Protein AF-A0A1J5P4W9-F1 (afdb_monomer)

InterPro domains:
  IPR002933 Peptidase M20 [PF01546] (94-213)
  IPR008939 Lytic transglycosylase, superhelical U-shaped [SSF48435] (15-108)
  IPR010158 N-carbamoyl-L-amino-acid amidohydrolase [PTHR32494] (89-212)

Organism: NCBI:txid410659

Nearest PDB structures (foldseek):
  5thw-assembly2_D  TM=9.451E-01  e=6.356E-07  Burkholderia multivorans ATCC 17616
  8apz-assembly1_B  TM=9.200E-01  e=5.705E-06  Sinorhizobium meliloti
  8c46-assembly1_B  TM=9.710E-01  e=1.141E-05  Agrobacterium tumefaciens
  8aq0-assembly1_B  TM=9.313E-01  e=6.784E-06  Sinorhizobium meliloti
  3n5f-assembly1_B  TM=8.880E-01  e=5.790E-04  Geobacillus stearothermophilus

Foldseek 3Di:
DVVVVVVCVVVLVVPLVSLLVVLVVCVVVVNPVSSLVSLVVSQDLQDDSNQVSCVVNVHDNDDDPDHDDDPPVVVVVVCPDPVVVVVVVVPDDDFDDLQPVVSVVVVVVVVVVQVVCCVVVVNDDDDDDPDDDHRADAAPLLVVLLVVQCVVVVHDDDDDDDPDDDVQSVVRVPDRGDDDDFDWVVNDDPDPPTDDDPVRVVSRVSSVVRSVCVVVVVDD

Radius of gyration: 34.89 Å; Cα contacts (8 Å, |Δi|>4): 178; chains: 1; bounding box: 53×47×102 Å

Secondary structure (DSSP, 8-state):
-HHHHHHHHHHHTT-HHHHHHHHHHHHHTT-HHHHHHHHHHH--TTSHHHHHHHHHTT---PPPSSPPPPPHHHHHHHHT-HHHHHHHHT-------S-HHHHHHHHHHHHHHHHHHHHHH---------------PPPHHHHHHHHHHHHHTT--------SS--HHHHHTTTS-------PPGGG--SSTT----HHHHHHHHHHHHHHHHHHTTS--

Sequence (220 aa):
MRSATRTLIDQGDKDLSWRYWHARALEKLGHPIEGRALLAEVANPWDFYGQLATDALGMKVSLPTSLPPAPLSVVAQQASRPGLQRSLALFSIDLRNGSDVEVDQMADEVKAYAQQLAHDSGLSIQIELVSSYPAQAFHPDCINAVQRAAAQLGYSHMPAVSGAGHDAVYAARLAPAGMIFIPCKDGISHNEIEDAKPEHITAGANVLLHAMLERAGVVR

Solvent-accessible surface area (backbone atoms only — not comparable to full-atom values): 13344 Å² total; per-residue (Å²): 110,76,64,63,58,50,55,53,50,68,63,34,72,78,39,57,66,47,38,45,54,50,16,55,48,28,42,74,73,72,37,52,68,63,11,50,54,40,22,61,74,39,41,35,91,87,46,74,55,11,41,54,24,30,46,75,71,72,43,85,79,69,81,68,97,64,80,78,81,76,57,68,70,58,52,52,59,51,62,68,32,68,68,54,45,53,56,58,63,65,69,68,83,87,82,84,55,89,41,56,70,58,36,53,50,53,52,50,52,53,52,53,50,47,54,52,50,22,65,78,69,72,46,91,74,87,87,78,88,86,79,88,78,77,59,70,79,59,32,66,68,45,48,50,34,42,52,50,29,29,54,76,73,69,47,90,82,76,92,83,80,79,94,65,91,54,72,58,62,62,46,38,77,78,42,90,25,59,86,86,84,63,71,42,52,94,73,46,67,100,47,96,79,47,43,65,54,70,68,41,54,51,49,45,52,51,24,49,50,46,23,49,38,43,76,69,65,77,48,135

pLDDT: mean 87.44, std 13.1, range [37.28, 98.75]

Structure (mmCIF, N/CA/C/O backbone):
data_AF-A0A1J5P4W9-F1
#
_entry.id   AF-A0A1J5P4W9-F1
#
loop_
_atom_site.group_PDB
_atom_site.id
_atom_site.type_symbol
_atom_site.label_atom_id
_atom_site.label_alt_id
_atom_site.label_comp_id
_atom_site.label_asym_id
_atom_site.label_entity_id
_atom_site.label_seq_id
_atom_site.pdbx_PDB_ins_code
_atom_site.Cartn_x
_atom_site.Cartn_y
_atom_site.Cartn_z
_atom_site.occupancy
_atom_site.B_iso_or_equiv
_atom_site.auth_seq_id
_atom_site.auth_comp_id
_atom_site.auth_asym_id
_atom_site.auth_atom_id
_atom_site.pdbx_PDB_model_num
ATOM 1 N N . MET A 1 1 ? -21.478 37.409 58.025 1.00 42.00 1 MET A N 1
ATOM 2 C CA . MET A 1 1 ? -20.782 36.100 57.983 1.00 42.00 1 MET A CA 1
ATOM 3 C C . MET A 1 1 ? -21.716 34.906 58.177 1.00 42.00 1 MET A C 1
ATOM 5 O O . MET A 1 1 ? -21.816 34.141 57.237 1.00 42.00 1 MET A O 1
ATOM 9 N N . ARG A 1 2 ? -22.469 34.767 59.284 1.00 37.28 2 ARG A N 1
ATOM 10 C CA . ARG A 1 2 ? -23.341 33.587 59.534 1.00 37.28 2 ARG A CA 1
ATOM 11 C C . ARG A 1 2 ? -24.422 33.296 58.468 1.00 37.28 2 ARG A C 1
ATOM 13 O O . ARG A 1 2 ? -24.790 32.146 58.288 1.00 37.28 2 ARG A O 1
ATOM 20 N N . SER A 1 3 ? -24.912 34.317 57.758 1.00 38.94 3 SER A N 1
ATOM 21 C CA . SER A 1 3 ? -25.900 34.166 56.673 1.00 38.94 3 SER A CA 1
ATOM 22 C C . SER A 1 3 ? -25.289 33.561 55.393 1.00 38.94 3 SER A C 1
ATOM 24 O O . SER A 1 3 ? -25.830 32.601 54.860 1.00 38.94 3 SER A O 1
ATOM 26 N N . ALA A 1 4 ? -24.095 34.007 54.982 1.00 40.00 4 ALA A N 1
ATOM 27 C CA . ALA A 1 4 ? -23.397 33.481 53.803 1.00 40.00 4 ALA A CA 1
ATOM 28 C C . ALA A 1 4 ? -22.940 32.020 53.979 1.00 40.00 4 ALA A C 1
ATOM 30 O O . ALA A 1 4 ? -22.974 31.242 53.031 1.00 40.00 4 ALA A O 1
ATOM 31 N N . THR A 1 5 ? -22.568 31.625 55.203 1.00 48.44 5 THR A N 1
ATOM 32 C CA . THR A 1 5 ? -22.224 30.231 55.529 1.00 48.44 5 THR A CA 1
ATOM 33 C C . THR A 1 5 ? -23.435 29.305 55.408 1.00 48.44 5 THR A C 1
ATOM 35 O O . THR A 1 5 ? -23.294 28.176 54.962 1.00 48.44 5 THR A O 1
ATOM 38 N N . ARG A 1 6 ? -24.637 29.788 55.748 1.00 47.91 6 ARG A N 1
ATOM 39 C CA . ARG A 1 6 ? -25.879 29.010 55.664 1.00 47.91 6 ARG A CA 1
ATOM 40 C C . ARG A 1 6 ? -26.361 28.838 54.219 1.00 47.91 6 ARG A C 1
ATOM 42 O O . ARG A 1 6 ? -26.773 27.751 53.851 1.00 47.91 6 ARG A O 1
ATOM 49 N N . THR A 1 7 ? -26.200 29.857 53.375 1.00 48.06 7 THR A N 1
ATOM 50 C CA . THR A 1 7 ? -26.529 29.771 51.939 1.00 48.06 7 THR A CA 1
ATOM 51 C C . THR A 1 7 ? -25.609 28.815 51.165 1.00 48.06 7 THR A C 1
ATOM 53 O O . THR A 1 7 ? -26.075 28.127 50.261 1.00 48.06 7 THR A O 1
ATOM 56 N N . LEU A 1 8 ? -24.324 28.725 51.534 1.00 50.38 8 LEU A N 1
ATOM 57 C CA . LEU A 1 8 ? -23.387 27.744 50.964 1.00 50.38 8 LEU A CA 1
ATOM 58 C C . LEU A 1 8 ? -23.720 26.303 51.386 1.00 50.38 8 LEU A C 1
ATOM 60 O O . LEU A 1 8 ? -23.574 25.387 50.583 1.00 50.38 8 LEU A O 1
ATOM 64 N N . ILE A 1 9 ? -24.204 26.112 52.617 1.00 55.47 9 ILE A N 1
ATOM 65 C CA . ILE A 1 9 ? -24.677 24.811 53.113 1.00 55.47 9 ILE A CA 1
ATOM 66 C C . ILE A 1 9 ? -25.933 24.370 52.345 1.00 55.47 9 ILE A C 1
ATOM 68 O O . ILE A 1 9 ? -25.967 23.247 51.853 1.00 55.47 9 ILE A O 1
ATOM 72 N N . ASP A 1 10 ? -26.908 25.265 52.153 1.00 53.38 10 ASP A N 1
ATOM 73 C CA . ASP A 1 10 ? -28.172 24.943 51.469 1.00 53.38 10 ASP A CA 1
ATOM 74 C C . ASP A 1 10 ? -27.995 24.660 49.958 1.00 53.38 10 ASP A C 1
ATOM 76 O O . ASP A 1 10 ? -28.745 23.874 49.378 1.00 53.38 10 ASP A O 1
ATOM 80 N N . GLN A 1 11 ? -27.010 25.284 49.296 1.00 53.41 11 GLN A N 1
ATOM 81 C CA . GLN A 1 11 ? -26.696 25.019 47.881 1.00 53.41 11 GLN A CA 1
ATOM 82 C C . GLN A 1 11 ? -25.788 23.795 47.687 1.00 53.41 11 GLN A C 1
ATOM 84 O O . GLN A 1 11 ? -25.940 23.080 46.696 1.00 53.41 11 GLN A O 1
ATOM 89 N N . GLY A 1 12 ? -24.875 23.534 48.627 1.00 54.22 12 GLY A N 1
ATOM 90 C CA . GLY A 1 12 ? -23.998 22.362 48.608 1.00 54.22 12 GLY A CA 1
ATOM 91 C C . GLY A 1 12 ? -24.721 21.049 48.921 1.00 54.22 12 GLY A C 1
ATOM 92 O O . GLY A 1 12 ? -24.267 19.988 48.506 1.00 54.22 12 GLY A O 1
ATOM 93 N N . ASP A 1 13 ? -25.879 21.096 49.584 1.00 58.06 13 ASP A N 1
ATOM 94 C CA . ASP A 1 13 ? -26.631 19.898 49.983 1.00 58.06 13 ASP A CA 1
ATOM 95 C C . ASP A 1 13 ? -27.206 19.086 48.801 1.00 58.06 13 ASP A C 1
ATOM 97 O O . ASP A 1 13 ? -27.719 17.991 48.989 1.00 58.06 13 ASP A O 1
ATOM 101 N N . LYS A 1 14 ? -27.110 19.577 47.558 1.00 62.47 14 LYS A N 1
ATOM 102 C CA . LYS A 1 14 ? -27.497 18.816 46.353 1.00 62.47 14 LYS A CA 1
ATOM 103 C C . LYS A 1 14 ? -26.321 18.208 45.589 1.00 62.47 14 LYS A C 1
ATOM 105 O O . LYS A 1 14 ? -26.549 17.394 44.698 1.00 62.47 14 LYS A O 1
ATOM 110 N N . ASP A 1 15 ? -25.089 18.596 45.908 1.00 81.94 15 ASP A N 1
ATOM 111 C CA . ASP A 1 15 ? -23.884 18.081 45.257 1.00 81.94 15 ASP A CA 1
ATOM 112 C C . ASP A 1 15 ? -23.284 16.941 46.092 1.00 81.94 15 ASP A C 1
ATOM 114 O O . ASP A 1 15 ? -22.895 17.121 47.249 1.00 81.94 15 ASP A O 1
ATOM 118 N N . LEU A 1 16 ? -23.187 15.754 45.492 1.00 82.94 16 LEU A N 1
ATOM 119 C CA . LEU A 1 16 ? -22.618 14.565 46.130 1.00 82.94 16 LEU A CA 1
ATOM 120 C C . LEU A 1 16 ? -21.151 14.767 46.533 1.00 82.94 16 LEU A C 1
ATOM 122 O O . LEU A 1 16 ? -20.735 14.261 47.576 1.00 82.94 16 LEU A O 1
ATOM 126 N N . SER A 1 17 ? -20.387 15.553 45.765 1.00 86.94 17 SER A N 1
ATOM 127 C CA . SER A 1 17 ? -19.010 15.935 46.107 1.00 86.94 17 SER A CA 1
ATOM 128 C C . SER A 1 17 ? -18.967 16.696 47.431 1.00 86.94 17 SER A C 1
ATOM 130 O O . SER A 1 17 ? -18.202 16.359 48.340 1.00 86.94 17 SER A O 1
ATOM 132 N N . TRP A 1 18 ? -19.831 17.704 47.568 1.00 87.88 18 TRP A N 1
ATOM 133 C CA . TRP A 1 18 ? -19.908 18.515 48.776 1.00 87.88 18 TRP A CA 1
ATOM 134 C C . TRP A 1 18 ? -20.364 17.692 49.978 1.00 87.88 18 TRP A C 1
ATOM 136 O O . TRP A 1 18 ? -19.733 17.748 51.036 1.00 87.88 18 TRP A O 1
ATOM 146 N N . ARG A 1 19 ? -21.415 16.881 49.809 1.00 88.31 19 ARG A N 1
ATOM 147 C CA . ARG A 1 19 ? -21.931 15.996 50.862 1.00 88.31 19 ARG A CA 1
ATOM 148 C C . ARG A 1 19 ? -20.876 15.009 51.351 1.00 88.31 19 ARG A C 1
ATOM 150 O O . ARG A 1 19 ? -20.717 14.857 52.561 1.00 88.31 19 ARG A O 1
ATOM 157 N N . TYR A 1 20 ? -20.103 14.412 50.441 1.00 92.12 20 TYR A N 1
ATOM 158 C CA . TYR A 1 20 ? -18.987 13.538 50.802 1.00 92.12 20 TYR A CA 1
ATOM 159 C C . TYR A 1 20 ? -17.951 14.273 51.661 1.00 92.12 20 TYR A C 1
ATOM 161 O O . TYR A 1 20 ? -17.614 13.824 52.758 1.00 92.12 20 TYR A O 1
ATOM 169 N N . TRP A 1 21 ? -17.463 15.431 51.210 1.00 92.38 21 TRP A N 1
ATOM 170 C CA . TRP A 1 21 ? -16.442 16.172 51.956 1.00 92.38 21 TRP A CA 1
ATOM 171 C C . TRP A 1 21 ? -16.956 16.727 53.285 1.00 92.38 21 TRP A C 1
ATOM 173 O O . TRP A 1 21 ? -16.211 16.732 54.268 1.00 92.38 21 TRP A O 1
ATOM 183 N N . HIS A 1 22 ? -18.226 17.124 53.351 1.00 91.62 22 HIS A N 1
ATOM 184 C CA . HIS A 1 22 ? -18.873 17.523 54.596 1.00 91.62 22 HIS A CA 1
ATOM 185 C C . HIS A 1 22 ? -18.918 16.361 55.595 1.00 91.62 22 HIS A C 1
ATOM 187 O O . HIS A 1 22 ? -18.533 16.527 56.754 1.00 91.62 22 HIS A O 1
ATOM 193 N N . ALA A 1 23 ? -19.283 15.166 55.133 1.00 92.19 23 ALA A N 1
ATOM 194 C CA . ALA A 1 23 ? -19.293 13.964 55.952 1.00 92.19 23 ALA A CA 1
ATOM 195 C C . ALA A 1 23 ? -17.903 13.652 56.537 1.00 92.19 23 ALA A C 1
ATOM 197 O O . ALA A 1 23 ? -17.758 13.424 57.740 1.00 92.19 23 ALA A O 1
ATOM 198 N N . ARG A 1 24 ? -16.853 13.744 55.708 1.00 93.56 24 ARG A N 1
ATOM 199 C CA . ARG A 1 24 ? -15.452 13.561 56.133 1.00 93.56 24 ARG A CA 1
ATOM 200 C C . ARG A 1 24 ? -14.992 14.626 57.128 1.00 93.56 24 ARG A C 1
ATOM 202 O O . ARG A 1 24 ? -14.224 14.320 58.041 1.00 93.56 24 ARG A O 1
ATOM 209 N N . ALA A 1 25 ? -15.457 15.864 56.973 1.00 92.56 25 ALA A N 1
ATOM 210 C CA . ALA A 1 25 ? -15.175 16.937 57.919 1.00 92.56 25 ALA A CA 1
ATOM 211 C C . ALA A 1 25 ? -15.836 16.673 59.283 1.00 92.56 25 ALA A C 1
ATOM 213 O O . ALA A 1 25 ? -15.165 16.802 60.306 1.00 92.56 25 ALA A O 1
ATOM 214 N N . LEU A 1 26 ? -17.099 16.231 59.312 1.00 92.88 26 LEU A N 1
ATOM 215 C CA . LEU A 1 26 ? -17.809 15.869 60.548 1.00 92.88 26 LEU A CA 1
ATOM 216 C C . LEU A 1 26 ? -17.114 14.727 61.299 1.00 92.88 26 LEU A C 1
ATOM 218 O O . LEU A 1 26 ? -16.906 14.830 62.509 1.00 92.88 26 LEU A O 1
ATOM 222 N N . GLU A 1 27 ? -16.662 13.685 60.593 1.00 90.06 27 GLU A N 1
ATOM 223 C CA . GLU A 1 27 ? -15.870 12.605 61.201 1.00 90.06 27 GLU A CA 1
ATOM 224 C C . GLU A 1 27 ? -14.595 13.136 61.876 1.00 90.06 27 GLU A C 1
ATOM 226 O O . GLU A 1 27 ? -14.262 12.725 62.990 1.00 90.06 27 GLU A O 1
ATOM 231 N N . LYS A 1 28 ? -13.889 14.078 61.235 1.00 93.25 28 LYS A N 1
ATOM 232 C CA . LYS A 1 28 ? -12.661 14.685 61.781 1.00 93.25 28 LYS A CA 1
ATOM 233 C C . LYS A 1 28 ? -12.910 15.653 62.933 1.00 93.25 28 LYS A C 1
ATOM 235 O O . LYS A 1 28 ? -12.044 15.779 63.795 1.00 93.25 28 LYS A O 1
ATOM 240 N N . LEU A 1 29 ? -14.066 16.307 62.960 1.00 93.75 29 LEU A N 1
ATOM 241 C CA . LEU A 1 29 ? -14.466 17.240 64.015 1.00 93.75 29 LEU A CA 1
ATOM 242 C C . LEU A 1 29 ? -15.062 16.542 65.249 1.00 93.75 29 LEU A C 1
ATOM 244 O O . LEU A 1 29 ? -15.434 17.218 66.202 1.00 93.75 29 LEU A O 1
ATOM 248 N N . GLY A 1 30 ? -15.128 15.207 65.262 1.00 93.69 30 GLY A N 1
ATOM 249 C CA . GLY A 1 30 ? -15.648 14.444 66.400 1.00 93.69 30 GLY A CA 1
ATOM 250 C C . GLY A 1 30 ? -17.159 14.204 66.357 1.00 93.69 30 GLY A C 1
ATOM 251 O O . GLY A 1 30 ? -17.737 13.829 67.375 1.00 93.69 30 GLY A O 1
ATOM 252 N N . HIS A 1 31 ? -17.784 14.340 65.184 1.00 94.19 31 HIS A N 1
ATOM 253 C CA . HIS A 1 31 ? -19.201 14.050 64.930 1.00 94.19 31 HIS A CA 1
ATOM 254 C C . HIS A 1 31 ? -19.376 12.802 64.032 1.00 94.19 31 HIS A C 1
ATOM 256 O O . HIS A 1 31 ? -19.930 12.887 62.934 1.00 94.19 31 HIS A O 1
ATOM 262 N N . PRO A 1 32 ? -18.905 11.610 64.452 1.00 91.19 32 PRO A N 1
ATOM 263 C CA . PRO A 1 32 ? -18.823 10.436 63.579 1.00 91.19 32 PRO A CA 1
ATOM 264 C C . PRO A 1 32 ? -20.186 9.833 63.209 1.00 91.19 32 PRO A C 1
ATOM 266 O O . PRO A 1 32 ? -20.293 9.173 62.181 1.00 91.19 32 PRO A O 1
ATOM 269 N N . ILE A 1 33 ? -21.223 10.030 64.031 1.00 93.69 33 ILE A N 1
ATOM 270 C CA . ILE A 1 33 ? -22.578 9.523 63.749 1.00 93.69 33 ILE A CA 1
ATOM 271 C C . ILE A 1 33 ? -23.193 10.306 62.584 1.00 93.69 33 ILE A C 1
ATOM 273 O O . ILE A 1 33 ? -23.666 9.707 61.624 1.00 93.69 33 ILE A O 1
ATOM 277 N N . GLU A 1 34 ? -23.125 11.637 62.641 1.00 91.75 34 GLU A N 1
ATOM 278 C CA . GLU A 1 34 ? -23.628 12.526 61.587 1.00 91.75 34 GLU A CA 1
ATOM 279 C C . GLU A 1 34 ? -22.826 12.365 60.291 1.00 91.75 34 GLU A C 1
ATOM 281 O O . GLU A 1 34 ? -23.410 12.246 59.215 1.00 91.75 34 GLU A O 1
ATOM 286 N N . GLY A 1 35 ? -21.493 12.267 60.394 1.00 92.44 35 GLY A N 1
ATOM 287 C CA . GLY A 1 35 ? -20.629 11.993 59.245 1.00 92.44 35 GLY A CA 1
ATOM 288 C C . GLY A 1 35 ? -20.975 10.669 58.558 1.00 92.44 35 GLY A C 1
ATOM 289 O O . GLY A 1 35 ? -21.175 10.635 57.347 1.00 92.44 35 GLY A O 1
ATOM 290 N N . ARG A 1 36 ? -21.146 9.580 59.316 1.00 94.31 36 ARG A N 1
ATOM 291 C CA . ARG A 1 36 ? -21.543 8.288 58.732 1.00 94.31 36 ARG A CA 1
ATOM 292 C C . ARG A 1 36 ? -22.937 8.303 58.109 1.00 94.31 36 ARG A C 1
ATOM 294 O O . ARG A 1 36 ? -23.121 7.663 57.079 1.00 94.31 36 ARG A O 1
ATOM 301 N N . ALA A 1 37 ? -23.894 9.023 58.693 1.00 92.56 37 ALA A N 1
ATOM 302 C CA . ALA A 1 37 ? -25.230 9.163 58.111 1.00 92.56 37 ALA A CA 1
ATOM 303 C C . ALA A 1 37 ? -25.175 9.852 56.734 1.00 92.56 37 ALA A C 1
ATOM 305 O O . ALA A 1 37 ? -25.747 9.345 55.773 1.00 92.56 37 ALA A O 1
ATOM 306 N N . LEU A 1 38 ? -24.398 10.932 56.609 1.00 90.38 38 LEU A N 1
ATOM 307 C CA . LEU A 1 38 ? -24.174 11.612 55.327 1.00 90.38 38 LEU A CA 1
ATOM 308 C C . LEU A 1 38 ? -23.442 10.729 54.306 1.00 90.38 38 LEU A C 1
ATOM 310 O O . LEU A 1 38 ? -23.813 10.725 53.134 1.00 90.38 38 LEU A O 1
ATOM 314 N N . LEU A 1 39 ? -22.435 9.951 54.724 1.00 92.25 39 LEU A N 1
ATOM 315 C CA . LEU A 1 39 ? -21.779 8.987 53.829 1.00 92.25 39 LEU A CA 1
ATOM 316 C C . LEU A 1 39 ? -22.769 7.936 53.309 1.00 92.25 39 LEU A C 1
ATOM 318 O O . LEU A 1 39 ? -22.701 7.580 52.137 1.00 92.25 39 LEU A O 1
ATOM 322 N N . ALA A 1 40 ? -23.704 7.469 54.141 1.00 91.12 40 ALA A N 1
ATOM 323 C CA . ALA A 1 40 ? -24.717 6.499 53.726 1.00 91.12 40 ALA A CA 1
ATOM 324 C C . ALA A 1 40 ? -25.692 7.066 52.680 1.00 91.12 40 ALA A C 1
ATOM 326 O O . ALA A 1 40 ? -26.134 6.325 51.809 1.00 91.12 40 ALA A O 1
ATOM 327 N N . GLU A 1 41 ? -25.987 8.368 52.721 1.00 89.56 41 GLU A N 1
ATOM 328 C CA . GLU A 1 41 ? -26.791 9.039 51.688 1.00 89.56 41 GLU A CA 1
ATOM 329 C C . GLU A 1 41 ? -26.035 9.243 50.370 1.00 89.56 41 GLU A C 1
ATOM 331 O O . GLU A 1 41 ? -26.651 9.284 49.306 1.00 89.56 41 GLU A O 1
ATOM 336 N N . VAL A 1 42 ? -24.709 9.399 50.429 1.00 89.12 42 VAL A N 1
ATOM 337 C CA . VAL A 1 42 ? -23.859 9.548 49.237 1.00 89.12 42 VAL A CA 1
ATOM 338 C C . VAL A 1 42 ? -23.537 8.194 48.608 1.00 89.12 42 VAL A C 1
ATOM 340 O O . VAL A 1 42 ? -23.337 8.127 47.398 1.00 89.12 42 VAL A O 1
ATOM 343 N N . ALA A 1 43 ? -23.478 7.124 49.408 1.00 87.31 43 ALA A N 1
ATOM 344 C CA . ALA A 1 43 ? -23.115 5.785 48.962 1.00 87.31 43 ALA A CA 1
ATOM 345 C C . ALA A 1 43 ? -23.999 5.323 47.790 1.00 87.31 43 ALA A C 1
ATOM 347 O O . ALA A 1 43 ? -25.169 4.979 47.942 1.00 87.31 43 ALA A O 1
ATOM 348 N N . ASN A 1 44 ? -23.403 5.314 46.600 1.00 76.69 44 ASN A N 1
ATOM 349 C CA . ASN A 1 44 ? -24.044 4.985 45.337 1.00 76.69 44 ASN A CA 1
ATOM 350 C C . ASN A 1 44 ? -23.028 4.243 44.449 1.00 76.69 44 ASN A C 1
ATOM 352 O O . ASN A 1 44 ? -21.912 4.733 44.266 1.00 76.69 44 ASN A O 1
ATOM 356 N N . PRO A 1 45 ? -23.370 3.072 43.887 1.00 69.00 45 PRO A N 1
ATOM 357 C CA . PRO A 1 45 ? -22.432 2.291 43.079 1.00 69.00 45 PRO A CA 1
ATOM 358 C C . PRO A 1 45 ? -22.062 2.926 41.726 1.00 69.00 45 PRO A C 1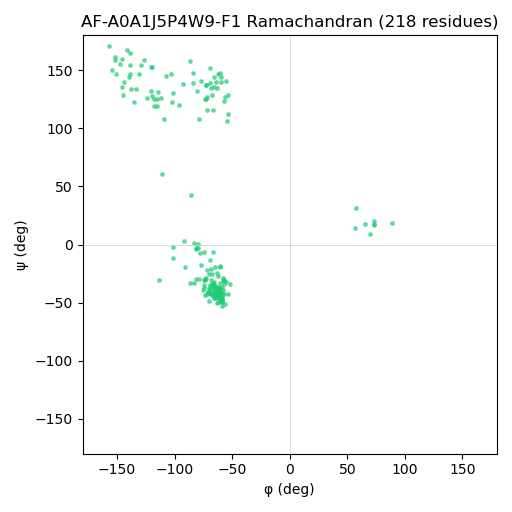
ATOM 360 O O . PRO A 1 45 ? -21.108 2.474 41.093 1.00 69.00 45 PRO A O 1
ATOM 363 N N . TRP A 1 46 ? -22.786 3.949 41.262 1.00 70.06 46 TRP A N 1
ATOM 364 C CA . TRP A 1 46 ? -22.693 4.425 39.874 1.00 70.06 46 TRP A CA 1
ATOM 365 C C . TRP A 1 46 ? -21.857 5.692 39.660 1.00 70.06 46 TRP A C 1
ATOM 367 O O . TRP A 1 46 ? -21.673 6.101 38.514 1.00 70.06 46 TRP A O 1
ATOM 377 N N . ASP A 1 47 ? -21.319 6.301 40.717 1.00 78.12 47 ASP A N 1
ATOM 378 C CA . ASP A 1 47 ? -20.465 7.484 40.602 1.00 78.12 47 ASP A CA 1
ATOM 379 C C . ASP A 1 47 ? -19.250 7.438 41.547 1.00 78.12 47 ASP A C 1
ATOM 381 O O . ASP A 1 47 ? -19.150 6.610 42.454 1.00 78.12 47 ASP A O 1
ATOM 385 N N . PHE A 1 48 ? -18.274 8.308 41.279 1.00 84.69 48 PHE A N 1
ATOM 386 C CA . PHE A 1 48 ? -16.985 8.321 41.972 1.00 84.69 48 PHE A CA 1
ATOM 387 C C . PHE A 1 48 ? -17.112 8.604 43.478 1.00 84.69 48 PHE A C 1
ATOM 389 O O . PHE A 1 48 ? -16.485 7.919 44.287 1.00 84.69 48 PHE A O 1
ATOM 396 N N . TYR A 1 49 ? -17.927 9.589 43.870 1.00 88.56 49 TYR A N 1
ATOM 397 C CA . TYR A 1 49 ? -18.075 9.971 45.279 1.00 88.56 49 TYR A CA 1
ATOM 398 C C . TYR A 1 49 ? -18.900 8.948 46.064 1.00 88.56 49 TYR A C 1
ATOM 400 O O . TYR A 1 49 ? -18.611 8.710 47.237 1.00 88.56 49 TYR A O 1
ATOM 408 N N . GLY A 1 50 ? -19.848 8.275 45.416 1.00 88.31 50 GLY A N 1
ATOM 409 C CA . GLY A 1 50 ? -20.588 7.164 45.994 1.00 88.31 50 GLY A CA 1
ATOM 410 C C . GLY A 1 50 ? -19.714 5.944 46.290 1.00 88.31 50 GLY A C 1
ATOM 411 O O . GLY A 1 50 ? -19.872 5.328 47.348 1.00 88.31 50 GLY A O 1
ATOM 412 N N . GLN A 1 51 ? -18.728 5.635 45.441 1.00 88.38 51 GLN A N 1
ATOM 413 C CA . GLN A 1 51 ? -17.747 4.578 45.729 1.00 88.38 51 GLN A CA 1
ATOM 414 C C . GLN A 1 51 ? -16.816 4.950 46.889 1.00 88.38 51 GLN A C 1
ATOM 416 O O . GLN A 1 51 ? -16.588 4.121 47.770 1.00 88.38 51 GLN A O 1
ATOM 421 N N . LEU A 1 52 ? -16.338 6.199 46.942 1.00 90.62 52 LEU A N 1
ATOM 422 C CA . LEU A 1 52 ? -15.543 6.683 48.077 1.00 90.62 52 LEU A CA 1
ATOM 423 C C . LEU A 1 52 ? -16.332 6.645 49.392 1.00 90.62 52 LEU A C 1
ATOM 425 O O . LEU A 1 52 ? -15.781 6.290 50.433 1.00 90.62 52 LEU A O 1
ATOM 429 N N . ALA A 1 53 ? -17.621 6.988 49.357 1.00 92.06 53 ALA A N 1
ATOM 430 C CA . ALA A 1 53 ? -18.484 6.911 50.529 1.00 92.06 53 ALA A CA 1
ATOM 431 C C . ALA A 1 53 ? -18.723 5.461 50.980 1.00 92.06 53 ALA A C 1
ATOM 433 O O . ALA A 1 53 ? -18.655 5.168 52.172 1.00 92.06 53 ALA A O 1
ATOM 434 N N . THR A 1 54 ? -18.927 4.550 50.025 1.00 90.81 54 THR A N 1
ATOM 435 C CA . THR A 1 54 ? -19.061 3.104 50.274 1.00 90.81 54 THR A CA 1
ATOM 436 C C . THR A 1 54 ? -17.811 2.544 50.963 1.00 90.81 54 THR A C 1
ATOM 438 O O . THR A 1 54 ? -17.922 1.863 51.984 1.00 90.81 54 THR A O 1
ATOM 441 N N . ASP A 1 55 ? -16.622 2.890 50.464 1.00 91.06 55 ASP A N 1
ATOM 442 C CA . ASP A 1 55 ? -15.343 2.499 51.071 1.00 91.06 55 ASP A CA 1
ATOM 443 C C . ASP A 1 55 ? -15.161 3.098 52.477 1.00 91.06 55 ASP A C 1
ATOM 445 O O . ASP A 1 55 ? -14.815 2.391 53.423 1.00 91.06 55 ASP A O 1
ATOM 449 N N . ALA A 1 56 ? -15.490 4.382 52.663 1.00 91.00 56 ALA A N 1
ATOM 450 C CA . ALA A 1 56 ? -15.403 5.052 53.964 1.00 91.00 56 ALA A CA 1
ATOM 451 C C . ALA A 1 56 ? -16.327 4.434 55.035 1.00 91.00 56 ALA A C 1
ATOM 453 O O . ALA A 1 56 ? -16.015 4.486 56.228 1.00 91.00 56 ALA A O 1
ATOM 454 N N . LEU A 1 57 ? -17.433 3.807 54.623 1.00 92.00 57 LEU A N 1
ATOM 455 C CA . LEU A 1 57 ? -18.326 3.032 55.492 1.00 92.00 57 LEU A CA 1
ATOM 456 C C . LEU A 1 57 ? -17.810 1.613 55.792 1.00 92.00 57 LEU A C 1
ATOM 458 O O . LEU A 1 57 ? -18.434 0.891 56.569 1.00 92.00 57 LEU A O 1
ATOM 462 N N . GLY A 1 58 ? -16.680 1.206 55.207 1.00 89.62 58 GLY A N 1
ATOM 463 C CA . GLY A 1 58 ? -16.133 -0.147 55.321 1.00 89.62 58 GLY A CA 1
ATOM 464 C C . GLY A 1 58 ? -16.922 -1.187 54.522 1.00 89.62 58 GLY A C 1
ATOM 465 O O . GLY A 1 58 ? -16.803 -2.386 54.779 1.00 89.62 58 GLY A O 1
ATOM 466 N N . MET A 1 59 ? -17.754 -0.745 53.577 1.00 88.56 59 MET A N 1
ATOM 467 C CA . MET A 1 59 ? -18.497 -1.627 52.687 1.00 88.56 59 MET A CA 1
ATOM 468 C C . MET A 1 59 ? -17.620 -2.022 51.497 1.00 88.56 59 MET A C 1
ATOM 470 O O . MET A 1 59 ? -16.781 -1.258 51.025 1.00 88.56 59 MET A O 1
ATOM 474 N N . LYS A 1 60 ? -17.818 -3.237 50.980 1.00 82.75 60 LYS A N 1
ATOM 475 C CA . LYS A 1 60 ? -17.048 -3.724 49.835 1.00 82.75 60 LYS A CA 1
ATOM 476 C C . LYS A 1 60 ? -17.492 -3.002 48.563 1.00 82.75 60 LYS A C 1
ATOM 478 O O . LYS A 1 60 ? -18.616 -3.202 48.108 1.00 82.75 60 LYS A O 1
ATOM 483 N N . VAL A 1 61 ? -16.592 -2.229 47.960 1.00 79.25 61 VAL A N 1
ATOM 484 C CA . VAL A 1 61 ? -16.802 -1.674 46.618 1.00 79.25 61 VAL A CA 1
ATOM 485 C C . VAL A 1 61 ? -16.822 -2.829 45.616 1.00 79.25 61 VAL A C 1
ATOM 487 O O . VAL A 1 61 ? -15.836 -3.551 45.452 1.00 79.25 61 VAL A O 1
ATOM 490 N N . SER A 1 62 ? -17.967 -3.043 44.972 1.00 71.38 62 SER A N 1
ATOM 491 C CA . SER A 1 62 ? -18.120 -4.016 43.893 1.00 71.38 62 SER A CA 1
ATOM 492 C C . SER A 1 62 ? -18.126 -3.294 42.555 1.00 71.38 62 SER A C 1
ATOM 494 O O . SER A 1 62 ? -18.984 -2.444 42.318 1.00 71.38 62 SER A O 1
ATOM 496 N N . LEU A 1 63 ? -17.206 -3.666 41.667 1.00 67.50 63 LEU A N 1
ATOM 497 C CA . LEU A 1 63 ? -17.296 -3.255 40.272 1.00 67.50 63 LEU A CA 1
ATOM 498 C C . LEU A 1 63 ? -18.537 -3.906 39.646 1.00 67.50 63 LEU A C 1
ATOM 500 O O . LEU A 1 63 ? -18.771 -5.099 39.875 1.00 67.50 63 LEU A O 1
ATOM 504 N N . PRO A 1 64 ? -19.341 -3.162 38.873 1.00 65.50 64 PRO A N 1
ATOM 505 C CA . PRO A 1 64 ? -20.465 -3.757 38.178 1.00 65.50 64 PRO A CA 1
ATOM 506 C C . PRO A 1 64 ? -19.950 -4.737 37.118 1.00 65.50 64 PRO A C 1
ATOM 508 O O . PRO A 1 64 ? -18.925 -4.506 36.478 1.00 65.50 64 PRO A O 1
ATOM 511 N N . THR A 1 65 ? -20.673 -5.840 36.918 1.00 70.44 65 THR A N 1
ATOM 512 C CA . THR A 1 65 ? -20.336 -6.853 35.901 1.00 70.44 65 THR A CA 1
ATOM 513 C C . THR A 1 65 ? -20.400 -6.280 34.481 1.00 70.44 65 THR A C 1
ATOM 515 O O . THR A 1 65 ? -19.719 -6.766 33.585 1.00 70.44 65 THR A O 1
ATOM 518 N N . SER A 1 66 ? -21.190 -5.222 34.283 1.00 65.25 66 SER A N 1
ATOM 519 C CA . SER A 1 66 ? -21.230 -4.417 33.066 1.00 65.25 66 SER A CA 1
ATOM 520 C C . SER A 1 66 ? -21.464 -2.955 33.442 1.00 65.25 66 SER A C 1
ATOM 522 O O . SER A 1 66 ? -22.255 -2.642 34.332 1.00 65.25 66 SER A O 1
ATOM 524 N N . LEU A 1 67 ? -20.774 -2.050 32.752 1.00 63.69 67 LEU A N 1
ATOM 525 C CA . LEU A 1 67 ? -21.082 -0.629 32.829 1.00 63.69 67 LEU A CA 1
ATOM 526 C C . LEU A 1 67 ? -22.326 -0.339 31.975 1.00 63.69 67 LEU A C 1
ATOM 528 O O . LEU A 1 67 ? -22.450 -0.910 30.886 1.00 63.69 67 LEU A O 1
ATOM 532 N N . PRO A 1 68 ? -23.237 0.541 32.427 1.00 71.81 68 PRO A N 1
ATOM 533 C CA . PRO A 1 68 ? -24.295 1.042 31.569 1.00 71.81 68 PRO A CA 1
ATOM 534 C C . PRO A 1 68 ? -23.677 1.820 30.396 1.00 71.81 68 PRO A C 1
ATOM 536 O O . PRO A 1 68 ? -22.635 2.465 30.564 1.00 71.81 68 PRO A O 1
ATOM 539 N N . PRO A 1 69 ? -24.298 1.781 29.206 1.00 75.31 69 PRO A N 1
ATOM 540 C CA . PRO A 1 69 ? -23.818 2.547 28.067 1.00 75.31 69 PRO A CA 1
ATOM 541 C C . PRO A 1 69 ? -23.815 4.044 28.395 1.00 75.31 69 PRO A C 1
ATOM 543 O O . PRO A 1 69 ? -24.731 4.562 29.039 1.00 75.31 69 PRO A O 1
ATOM 546 N N . ALA A 1 70 ? -22.770 4.746 27.953 1.00 80.50 70 ALA A N 1
ATOM 547 C CA . ALA A 1 70 ? -22.661 6.185 28.152 1.00 80.50 70 ALA A CA 1
ATOM 548 C C . ALA A 1 70 ? -23.831 6.923 27.468 1.00 80.50 70 ALA A C 1
ATOM 550 O O . ALA A 1 70 ? -24.291 6.492 26.405 1.00 80.50 70 ALA A O 1
ATOM 551 N N . PRO A 1 71 ? -24.295 8.062 28.016 1.00 87.00 71 PRO A N 1
ATOM 552 C CA . PRO A 1 71 ? -25.310 8.879 27.360 1.00 87.00 71 PRO A CA 1
ATOM 553 C C . PRO A 1 71 ? -24.885 9.277 25.941 1.00 87.00 71 PRO A C 1
ATOM 555 O O . PRO A 1 71 ? -23.731 9.650 25.719 1.00 87.00 71 PRO A O 1
ATOM 558 N N . LEU A 1 72 ? -25.827 9.279 24.991 1.00 81.50 72 LEU A N 1
ATOM 559 C CA . LEU A 1 72 ? -25.548 9.609 23.583 1.00 81.50 72 LEU A CA 1
ATOM 560 C C . LEU A 1 72 ? -24.876 10.981 23.406 1.00 81.50 72 LEU A C 1
ATOM 562 O O . LEU A 1 72 ? -24.045 11.149 22.519 1.00 81.50 72 LEU A O 1
ATOM 566 N N . SER A 1 73 ? -25.181 11.950 24.272 1.00 84.00 73 SER A N 1
ATOM 567 C CA . SER A 1 73 ? -24.539 13.270 24.274 1.00 84.00 73 SER A CA 1
ATOM 568 C C . SER A 1 73 ? -23.041 13.205 24.590 1.00 84.00 73 SER A C 1
ATOM 570 O O . SER A 1 73 ? -22.247 13.900 23.960 1.00 84.00 73 SER A O 1
ATOM 572 N N . VAL A 1 74 ? -22.642 12.341 25.527 1.00 85.00 74 VAL A N 1
ATOM 573 C CA . VAL A 1 74 ? -21.237 12.117 25.895 1.00 85.00 74 VAL A CA 1
ATOM 574 C C . VAL A 1 74 ? -20.510 11.382 24.772 1.00 85.00 74 VAL A C 1
ATOM 576 O O . VAL A 1 74 ? -19.386 11.750 24.429 1.00 85.00 74 VAL A O 1
ATOM 579 N N . VAL A 1 75 ? -21.164 10.390 24.155 1.00 82.75 75 VAL A N 1
ATOM 580 C CA . VAL A 1 75 ? -20.628 9.685 22.979 1.00 82.75 75 VAL A CA 1
ATOM 581 C C . VAL A 1 75 ? -20.373 10.672 21.837 1.00 82.75 75 VAL A C 1
ATOM 583 O O . VAL A 1 75 ? -19.268 10.706 21.296 1.00 82.75 75 VAL A O 1
ATOM 586 N N . ALA A 1 76 ? -21.343 11.536 21.527 1.00 81.69 76 ALA A N 1
ATOM 587 C CA . ALA A 1 76 ? -21.210 12.551 20.482 1.00 81.69 76 ALA A CA 1
ATOM 588 C C . ALA A 1 76 ? -20.068 13.545 20.767 1.00 81.69 76 ALA A C 1
ATOM 590 O O . ALA A 1 76 ? -19.269 13.842 19.878 1.00 81.69 76 ALA A O 1
ATOM 591 N N . GLN A 1 77 ? -19.938 14.011 22.013 1.00 86.69 77 GLN A N 1
ATOM 592 C CA . GLN A 1 77 ? -18.860 14.918 22.420 1.00 86.69 77 GLN A CA 1
ATOM 593 C C . GLN A 1 77 ? -17.471 14.270 22.307 1.00 86.69 77 GLN A C 1
ATOM 595 O O . GLN A 1 77 ? -16.496 14.940 21.957 1.00 86.69 77 GLN A O 1
ATOM 600 N N . GLN A 1 78 ? -17.349 12.978 22.619 1.00 84.12 78 GLN A N 1
ATOM 601 C CA . GLN A 1 78 ? -16.082 12.266 22.454 1.00 84.12 78 GLN A CA 1
ATOM 602 C C . GLN A 1 78 ? -15.756 12.024 20.983 1.00 84.12 78 GLN A C 1
ATOM 604 O O . GLN A 1 78 ? -14.621 12.270 20.575 1.00 84.12 78 GLN A O 1
ATOM 609 N N . ALA A 1 79 ? -16.745 11.634 20.175 1.00 80.75 79 ALA A N 1
ATOM 610 C CA . ALA A 1 79 ? -16.592 11.424 18.735 1.00 80.75 79 ALA A CA 1
ATOM 611 C C . ALA A 1 79 ? -16.100 12.681 17.993 1.00 80.75 79 ALA A C 1
ATOM 613 O O . ALA A 1 79 ? -15.360 12.571 17.016 1.00 80.75 79 ALA A O 1
ATOM 614 N N . SER A 1 80 ? -16.442 13.882 18.474 1.00 85.69 80 SER A N 1
ATOM 615 C CA . SER A 1 80 ? -15.965 15.144 17.892 1.00 85.69 80 SER A CA 1
ATOM 616 C C . SER A 1 80 ? -14.544 15.537 18.316 1.00 85.69 80 SER A C 1
ATOM 618 O O . SER A 1 80 ? -14.065 16.602 17.925 1.00 85.69 80 SER A O 1
ATOM 620 N N . ARG A 1 81 ? -13.849 14.748 19.149 1.00 90.62 81 ARG A N 1
ATOM 621 C CA . ARG A 1 81 ? -12.488 15.095 19.581 1.00 90.62 81 ARG A CA 1
ATOM 622 C C . ARG A 1 81 ? -11.498 14.885 18.440 1.00 90.62 81 ARG A C 1
ATOM 624 O O . ARG A 1 81 ? -11.339 13.750 17.996 1.00 90.62 81 ARG A O 1
ATOM 631 N N . PRO A 1 82 ? -10.708 15.908 18.064 1.00 84.75 82 PRO A N 1
ATOM 632 C CA . PRO A 1 82 ? -9.742 15.781 16.974 1.00 84.75 82 PRO A CA 1
ATOM 633 C C . PRO A 1 82 ? -8.724 14.653 17.181 1.00 84.75 82 PRO A C 1
ATOM 635 O O . PRO A 1 82 ? -8.302 14.019 16.223 1.00 84.75 82 PRO A O 1
ATOM 638 N N . GLY A 1 83 ? -8.326 14.388 18.432 1.00 80.44 83 GLY A N 1
ATOM 639 C CA . GLY A 1 83 ? -7.436 13.270 18.758 1.00 80.44 83 GLY A CA 1
ATOM 640 C C . GLY A 1 83 ? -8.061 11.912 18.448 1.00 80.44 83 GLY A C 1
ATOM 641 O O . GLY A 1 83 ? -7.415 11.088 17.816 1.00 80.44 83 GLY A O 1
ATOM 642 N N . LEU A 1 84 ? -9.332 11.718 18.817 1.00 80.75 84 LEU A N 1
ATOM 643 C CA . LEU A 1 84 ? -10.058 10.482 18.537 1.00 80.75 84 LEU A CA 1
ATOM 644 C C . LEU A 1 84 ? -10.331 10.327 17.040 1.00 80.75 84 LEU A C 1
ATOM 646 O O . LEU A 1 84 ? -10.117 9.251 16.504 1.00 80.75 84 LEU A O 1
ATOM 650 N N . GLN A 1 85 ? -10.716 11.402 16.346 1.00 77.12 85 GLN A N 1
ATOM 651 C CA . GLN A 1 85 ? -10.911 11.364 14.894 1.00 77.12 85 GLN A CA 1
ATOM 652 C C . GLN A 1 85 ? -9.626 11.005 14.141 1.00 77.12 85 GLN A C 1
ATOM 654 O O . GLN A 1 85 ? -9.666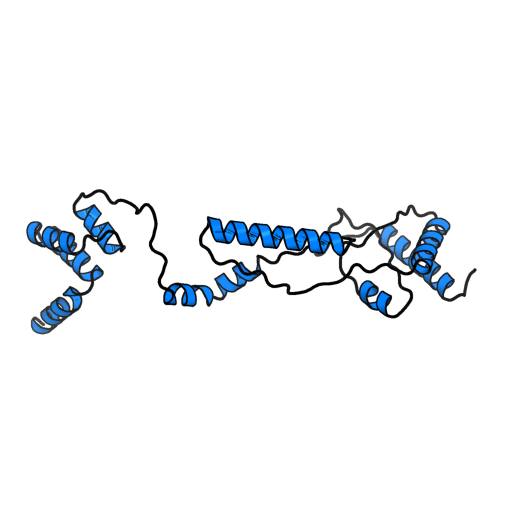 10.186 13.230 1.00 77.12 85 GLN A O 1
ATOM 659 N N . ARG A 1 86 ? -8.471 11.549 14.550 1.00 75.50 86 ARG A N 1
ATOM 660 C CA . ARG A 1 86 ? -7.171 11.162 13.976 1.00 75.50 86 ARG A CA 1
ATOM 661 C C . ARG A 1 86 ? -6.813 9.709 14.271 1.00 75.50 86 ARG A C 1
ATOM 663 O O . ARG A 1 86 ? -6.310 9.028 13.388 1.00 75.50 86 ARG A O 1
ATOM 670 N N . SER A 1 87 ? -7.075 9.228 15.486 1.00 73.00 87 SER A N 1
ATOM 671 C CA . SER A 1 87 ? -6.865 7.819 15.830 1.00 73.00 87 SER A CA 1
ATOM 672 C C . SER A 1 87 ? -7.812 6.886 15.075 1.00 73.00 87 SER A C 1
ATOM 674 O O . SER A 1 87 ? -7.398 5.799 14.707 1.00 73.00 87 SER A O 1
ATOM 676 N N . LEU A 1 88 ? -9.050 7.300 14.795 1.00 67.44 88 LEU A N 1
ATOM 677 C CA . LEU A 1 88 ? -9.982 6.541 13.958 1.00 67.44 88 LEU A CA 1
ATOM 678 C C . LEU A 1 88 ? -9.540 6.530 12.489 1.00 67.44 88 LEU A C 1
ATOM 680 O O . LEU A 1 88 ? -9.590 5.486 11.851 1.00 67.44 88 LEU A O 1
ATOM 684 N N . ALA A 1 89 ? -9.012 7.648 11.983 1.00 60.94 89 ALA A N 1
ATOM 685 C CA . ALA A 1 89 ? -8.397 7.718 10.657 1.00 60.94 89 ALA A CA 1
ATOM 686 C C . ALA A 1 89 ? -7.122 6.860 10.527 1.00 60.94 89 ALA A C 1
ATOM 688 O O . ALA A 1 89 ? -6.729 6.530 9.413 1.00 60.94 89 ALA A O 1
ATOM 689 N N . LEU A 1 90 ? -6.487 6.475 11.644 1.00 61.53 90 LEU A N 1
ATOM 690 C CA . LEU A 1 90 ? -5.361 5.535 11.650 1.00 61.53 90 LEU A CA 1
ATOM 691 C C . LEU A 1 90 ? -5.790 4.109 11.260 1.00 61.53 90 LEU A C 1
ATOM 693 O O . LEU A 1 90 ? -4.951 3.330 10.824 1.00 61.53 90 LEU A O 1
ATOM 697 N N . PHE A 1 91 ? -7.076 3.762 11.382 1.00 69.75 91 PHE A N 1
ATOM 698 C CA . PHE A 1 91 ? -7.613 2.461 10.966 1.00 69.75 91 PHE A CA 1
ATOM 699 C C . PHE A 1 91 ? -8.002 2.446 9.480 1.00 69.75 91 PHE A C 1
ATOM 701 O O . PHE A 1 91 ? -9.060 1.936 9.112 1.00 69.75 91 PHE A O 1
ATOM 708 N N . SER A 1 92 ? -7.170 3.018 8.610 1.00 80.25 92 SER A N 1
ATOM 709 C CA . SER A 1 92 ? -7.318 2.802 7.173 1.00 80.25 92 SER A CA 1
ATOM 710 C C . SER A 1 92 ? -6.867 1.383 6.817 1.00 80.25 92 SER A C 1
ATOM 712 O O . SER A 1 92 ? -5.859 0.882 7.316 1.00 80.25 92 SER A O 1
ATOM 714 N N . ILE A 1 93 ? -7.640 0.719 5.960 1.00 87.88 93 ILE A N 1
ATOM 715 C CA . ILE A 1 93 ? -7.328 -0.613 5.438 1.00 87.88 93 ILE A CA 1
ATOM 716 C C . ILE A 1 93 ? -7.019 -0.450 3.952 1.00 87.88 93 ILE A C 1
ATOM 718 O O . ILE A 1 93 ? -7.818 0.119 3.211 1.00 87.88 93 ILE A O 1
ATOM 722 N N . ASP A 1 94 ? -5.857 -0.942 3.532 1.00 89.44 94 ASP A N 1
ATOM 723 C CA . ASP A 1 94 ? -5.412 -0.959 2.139 1.00 89.44 94 ASP A CA 1
ATOM 724 C C . ASP A 1 94 ? -5.302 -2.422 1.692 1.00 89.44 94 ASP A C 1
ATOM 726 O O . ASP A 1 94 ? -4.580 -3.213 2.304 1.00 89.44 94 ASP A O 1
ATOM 730 N N . LEU A 1 95 ? -6.073 -2.792 0.668 1.00 91.31 95 LEU A N 1
ATOM 731 C CA . LEU A 1 95 ? -6.120 -4.141 0.106 1.00 91.31 95 LEU A CA 1
ATOM 732 C C . LEU A 1 95 ? -5.597 -4.078 -1.328 1.00 91.31 95 LEU A C 1
ATOM 734 O O . LEU A 1 95 ? -6.105 -3.306 -2.141 1.00 91.31 95 LEU A O 1
ATOM 738 N N . ARG A 1 96 ? -4.588 -4.897 -1.645 1.00 91.38 96 ARG A N 1
ATOM 739 C CA . ARG A 1 96 ? -3.941 -4.913 -2.963 1.00 91.38 96 ARG A CA 1
ATOM 740 C C . ARG A 1 96 ? -3.778 -6.333 -3.468 1.00 91.38 96 ARG A C 1
ATOM 742 O O . ARG A 1 96 ? -3.287 -7.196 -2.744 1.00 91.38 96 ARG A O 1
ATOM 749 N N . ASN A 1 97 ? -4.125 -6.541 -4.731 1.00 91.44 97 ASN A N 1
ATOM 750 C CA . ASN A 1 97 ? -3.860 -7.768 -5.466 1.00 91.44 97 ASN A CA 1
ATOM 751 C C . ASN A 1 97 ? -3.733 -7.439 -6.968 1.00 91.44 97 ASN A C 1
ATOM 753 O O . ASN A 1 97 ? -4.212 -6.402 -7.422 1.00 91.44 97 ASN A O 1
ATOM 757 N N . GLY A 1 98 ? -3.077 -8.306 -7.741 1.00 88.12 98 GLY A N 1
ATOM 758 C CA . GLY A 1 98 ? -3.078 -8.244 -9.205 1.00 88.12 98 GLY A CA 1
ATOM 759 C C . GLY A 1 98 ? -4.393 -8.712 -9.846 1.00 88.12 98 GLY A C 1
ATOM 760 O O . GLY A 1 98 ? -4.533 -8.600 -11.062 1.00 88.12 98 GLY A O 1
ATOM 761 N N . SER A 1 99 ? -5.331 -9.237 -9.052 1.00 91.62 99 SER A N 1
ATOM 762 C CA . SER A 1 99 ? -6.670 -9.659 -9.470 1.00 91.62 99 SER A CA 1
ATOM 763 C C . SER A 1 99 ? -7.749 -8.842 -8.760 1.00 91.62 99 SER A C 1
ATOM 765 O O . SER A 1 99 ? -7.874 -8.914 -7.537 1.00 91.62 99 SER A O 1
ATOM 767 N N . ASP A 1 100 ? -8.569 -8.121 -9.530 1.00 92.81 100 ASP A N 1
ATOM 768 C CA . ASP A 1 100 ? -9.697 -7.339 -8.997 1.00 92.81 100 ASP A CA 1
ATOM 769 C C . ASP A 1 100 ? -10.686 -8.224 -8.226 1.00 92.81 100 ASP A C 1
ATOM 771 O O . ASP A 1 100 ? -11.137 -7.860 -7.145 1.00 92.81 100 ASP A O 1
ATOM 775 N N . VAL A 1 101 ? -10.938 -9.440 -8.724 1.00 96.00 101 VAL A N 1
ATOM 776 C CA . VAL A 1 101 ? -11.832 -10.414 -8.078 1.00 96.00 101 VAL A CA 1
ATOM 777 C C . VAL A 1 101 ? -11.323 -10.808 -6.692 1.00 96.00 101 VAL A C 1
ATOM 779 O O . VAL A 1 101 ? -12.109 -10.971 -5.762 1.00 96.00 101 VAL A O 1
ATOM 782 N N . GLU A 1 102 ? -10.008 -10.957 -6.536 1.00 95.81 102 GLU A N 1
ATOM 783 C CA . GLU A 1 102 ? -9.423 -11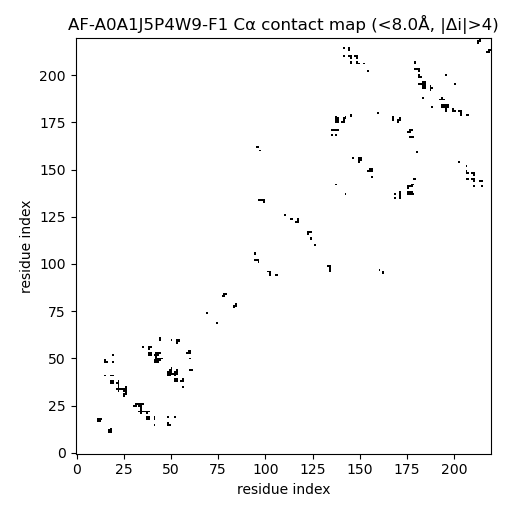.322 -5.246 1.00 95.81 102 GLU A CA 1
ATOM 784 C C . GLU A 1 102 ? -9.441 -10.138 -4.269 1.00 95.81 102 GLU A C 1
ATOM 786 O O . GLU A 1 102 ? -9.685 -10.347 -3.083 1.00 95.81 102 GLU A O 1
ATOM 791 N N . VAL A 1 103 ? -9.259 -8.894 -4.742 1.00 95.06 103 VAL A N 1
ATOM 792 C CA . VAL A 1 103 ? -9.435 -7.695 -3.896 1.00 95.06 103 VAL A CA 1
ATOM 793 C C . VAL A 1 103 ? -10.880 -7.572 -3.417 1.00 95.06 103 VAL A C 1
ATOM 795 O O . VAL A 1 103 ? -11.104 -7.316 -2.232 1.00 95.06 103 VAL A O 1
ATOM 798 N N . ASP A 1 104 ? -11.851 -7.783 -4.306 1.00 94.75 104 ASP A N 1
ATOM 799 C CA . ASP A 1 104 ? -13.271 -7.749 -3.953 1.00 94.75 104 ASP A CA 1
ATOM 800 C C . ASP A 1 104 ? -13.597 -8.811 -2.894 1.00 94.75 104 ASP A C 1
ATOM 802 O O . ASP A 1 104 ? -14.241 -8.506 -1.887 1.00 94.75 104 ASP A O 1
ATOM 806 N N . GLN A 1 105 ? -13.062 -10.026 -3.052 1.00 97.25 105 GLN A N 1
ATOM 807 C CA . GLN A 1 105 ? -13.214 -11.086 -2.058 1.00 97.25 105 GLN A CA 1
ATOM 808 C C . GLN A 1 105 ? -12.599 -10.698 -0.702 1.00 97.25 105 GLN A C 1
ATOM 810 O O . GLN A 1 105 ? -13.255 -10.842 0.331 1.00 97.25 105 GLN A O 1
ATOM 815 N N . MET A 1 106 ? -11.378 -10.153 -0.685 1.00 96.56 106 MET A N 1
ATOM 816 C CA . MET A 1 106 ? -10.740 -9.668 0.548 1.00 96.56 106 MET A CA 1
ATOM 817 C C . MET A 1 106 ? -11.581 -8.573 1.223 1.00 96.56 106 MET A C 1
ATOM 819 O O . MET A 1 106 ? -11.734 -8.564 2.447 1.00 96.56 106 MET A O 1
ATOM 823 N N . ALA A 1 107 ? -12.146 -7.650 0.442 1.00 94.81 107 ALA A N 1
ATOM 824 C CA . ALA A 1 107 ? -12.994 -6.582 0.961 1.00 94.81 107 ALA A CA 1
ATOM 825 C C . ALA A 1 107 ? -14.287 -7.133 1.577 1.00 94.81 107 ALA A C 1
ATOM 827 O O . ALA A 1 107 ? -14.730 -6.646 2.621 1.00 94.81 107 ALA A O 1
ATOM 828 N N . ASP A 1 108 ? -14.888 -8.146 0.959 1.00 96.19 108 ASP A N 1
ATOM 829 C CA . ASP A 1 108 ? -16.098 -8.784 1.469 1.00 96.19 108 ASP A CA 1
ATOM 830 C C . ASP A 1 108 ? -15.835 -9.594 2.744 1.00 96.19 108 ASP A C 1
ATOM 832 O O . ASP A 1 108 ? -16.628 -9.515 3.686 1.00 96.19 108 ASP A O 1
ATOM 836 N N . GL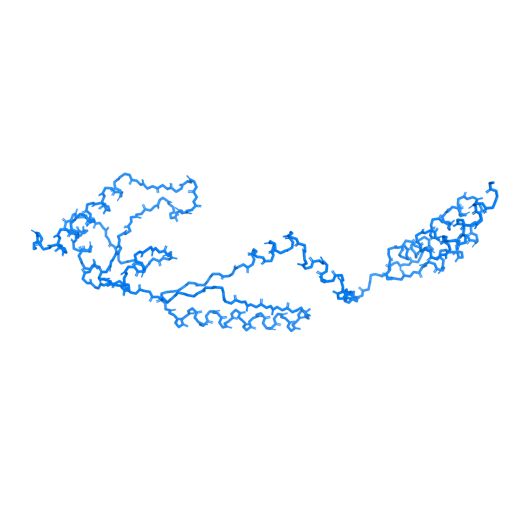U A 1 109 ? -14.687 -10.266 2.848 1.00 96.94 109 GLU A N 1
ATOM 837 C CA . GLU A 1 109 ? -14.246 -10.937 4.079 1.00 96.94 109 GLU A CA 1
ATOM 838 C C . GLU A 1 109 ? -14.049 -9.941 5.236 1.00 96.94 109 GLU A C 1
ATOM 840 O O . GLU A 1 109 ? -14.533 -10.174 6.349 1.00 96.94 109 GLU A O 1
ATOM 845 N N . VAL A 1 110 ? -13.419 -8.786 4.978 1.00 94.94 110 VAL A N 1
ATOM 846 C CA . VAL A 1 110 ? -13.257 -7.711 5.976 1.00 94.94 110 VAL A CA 1
ATOM 847 C C . VAL A 1 110 ? -14.614 -7.171 6.436 1.00 94.94 110 VAL A C 1
ATOM 849 O O . VAL A 1 110 ? -14.837 -7.003 7.639 1.00 94.94 110 VAL A O 1
ATOM 852 N N . LYS A 1 111 ? -15.544 -6.919 5.505 1.00 95.06 111 LYS A N 1
ATOM 853 C CA . LYS A 1 111 ? -16.898 -6.442 5.839 1.00 95.06 111 LYS A CA 1
ATOM 854 C C . LYS A 1 111 ? -17.673 -7.476 6.656 1.00 95.06 111 LYS A C 1
ATOM 856 O O . LYS A 1 111 ? -18.309 -7.102 7.641 1.00 95.06 111 LYS A O 1
ATOM 861 N N . ALA A 1 112 ? -17.607 -8.754 6.282 1.00 96.38 112 ALA A N 1
ATOM 862 C CA . ALA A 1 112 ? -18.271 -9.835 7.006 1.00 96.38 112 ALA A CA 1
ATOM 863 C C . ALA A 1 112 ? -17.728 -9.964 8.438 1.00 96.38 112 ALA A C 1
ATOM 865 O O . ALA A 1 112 ? -18.500 -10.048 9.396 1.00 96.38 112 ALA A O 1
ATOM 866 N N . TYR A 1 113 ? -16.405 -9.892 8.607 1.00 95.44 113 TYR A N 1
ATOM 867 C CA . TYR A 1 113 ? -15.782 -9.909 9.929 1.00 95.44 113 TYR A CA 1
ATOM 868 C C . TYR A 1 113 ? -16.178 -8.692 10.776 1.00 95.44 113 TYR A C 1
ATOM 870 O O . TYR A 1 113 ? -16.497 -8.834 11.956 1.00 95.44 113 TYR A O 1
ATOM 878 N N . ALA A 1 114 ? -16.223 -7.498 10.181 1.00 92.62 114 ALA A N 1
ATOM 879 C CA . ALA A 1 114 ? -16.664 -6.291 10.874 1.00 92.62 114 ALA A CA 1
ATOM 880 C C . ALA A 1 114 ? -18.128 -6.381 11.336 1.00 92.62 114 ALA A C 1
ATOM 882 O O . ALA A 1 114 ? -18.444 -5.950 12.444 1.00 92.62 114 ALA A O 1
ATOM 883 N N . GLN A 1 115 ? -19.013 -6.978 10.532 1.00 94.50 115 GLN A N 1
ATOM 884 C CA . GLN A 1 115 ? -20.405 -7.229 10.923 1.00 94.50 115 GLN A CA 1
ATOM 885 C C . GLN A 1 115 ? -20.498 -8.194 12.110 1.00 94.50 115 GLN A C 1
ATOM 887 O O . GLN A 1 115 ? -21.225 -7.917 13.066 1.00 94.50 115 GLN A O 1
ATOM 892 N N . GLN A 1 116 ? -19.730 -9.286 12.081 1.00 94.81 116 GLN A N 1
ATOM 893 C CA . GLN A 1 116 ? -19.669 -10.239 13.191 1.00 94.81 116 GLN A CA 1
ATOM 894 C C . GLN A 1 116 ? -19.146 -9.572 14.472 1.00 94.81 116 GLN A C 1
ATOM 896 O O . GLN A 1 116 ? -19.748 -9.695 15.537 1.00 94.81 116 GLN A O 1
ATOM 901 N N . LEU A 1 117 ? -18.067 -8.794 14.365 1.00 90.50 117 LEU A N 1
ATOM 902 C CA . LEU A 1 117 ? -17.485 -8.083 15.500 1.00 90.50 117 LEU A CA 1
ATOM 903 C C . LEU A 1 117 ? -18.446 -7.037 16.085 1.00 90.50 117 LEU A C 1
ATOM 905 O O . LEU A 1 117 ? -18.516 -6.881 17.306 1.00 90.50 117 LEU A O 1
ATOM 909 N N . ALA A 1 118 ? -19.199 -6.333 15.238 1.00 89.06 118 ALA A N 1
ATOM 910 C CA . ALA A 1 118 ? -20.217 -5.384 15.680 1.00 89.06 118 ALA A CA 1
ATOM 911 C C . ALA A 1 118 ? -21.330 -6.082 16.480 1.00 89.06 118 ALA A C 1
ATOM 913 O O . ALA A 1 118 ? -21.742 -5.583 17.529 1.00 89.06 118 ALA A O 1
ATOM 914 N N . HIS A 1 119 ? -21.768 -7.262 16.028 1.00 91.38 119 HIS A N 1
ATOM 915 C CA . HIS A 1 119 ? -22.738 -8.088 16.747 1.00 91.38 119 HIS A CA 1
ATOM 916 C C . HIS A 1 119 ? -22.205 -8.537 18.117 1.00 91.38 119 HIS A C 1
ATOM 918 O O . HIS A 1 119 ? -22.873 -8.340 19.131 1.00 91.38 119 HIS A O 1
ATOM 924 N N . ASP A 1 120 ? -20.989 -9.082 18.163 1.00 90.75 120 ASP A N 1
ATOM 925 C CA . ASP A 1 120 ? -20.439 -9.690 19.382 1.00 90.75 120 ASP A CA 1
ATOM 926 C C . ASP A 1 120 ? -20.026 -8.654 20.437 1.00 90.75 120 ASP A C 1
ATOM 928 O O . ASP A 1 120 ? -20.099 -8.915 21.639 1.00 90.75 120 ASP A O 1
ATOM 932 N N . SER A 1 121 ? -19.605 -7.465 19.999 1.00 87.69 121 SER A N 1
ATOM 933 C CA . SER A 1 121 ? -19.197 -6.373 20.893 1.00 87.69 121 SER A CA 1
ATOM 934 C C . SER A 1 121 ? -20.332 -5.418 21.271 1.00 87.69 121 SER A C 1
ATOM 936 O O . SER A 1 121 ? -20.196 -4.665 22.237 1.00 87.69 121 SER A O 1
ATOM 938 N N . GLY A 1 122 ? -21.429 -5.400 20.506 1.00 84.88 122 GLY A N 1
ATOM 939 C CA . GLY A 1 122 ? -22.484 -4.389 20.616 1.00 84.88 122 GLY A CA 1
ATOM 940 C C . GLY A 1 122 ? -22.064 -2.987 20.147 1.00 84.88 122 GLY A C 1
ATOM 941 O O . GLY A 1 122 ? -22.798 -2.022 20.373 1.00 84.88 122 GLY A O 1
ATOM 942 N N . LEU A 1 123 ? -20.890 -2.845 19.519 1.00 83.38 123 LEU A N 1
ATOM 943 C CA . LEU A 1 123 ? -20.391 -1.580 18.981 1.00 83.38 123 LEU A CA 1
ATOM 944 C C . LEU A 1 123 ? -20.788 -1.419 17.510 1.00 83.38 123 LEU A C 1
ATOM 946 O O . LEU A 1 123 ? -20.672 -2.345 16.715 1.00 83.38 123 LEU A O 1
ATOM 950 N N . SER A 1 124 ? -21.202 -0.211 17.123 1.00 83.25 124 SER A N 1
ATOM 951 C CA . SER A 1 124 ? -21.425 0.118 15.711 1.00 83.25 124 SER A CA 1
ATOM 952 C C . SER A 1 124 ? -20.088 0.235 14.977 1.00 83.25 124 SER A C 1
ATOM 954 O O . SER A 1 124 ? -19.224 1.008 15.397 1.00 83.25 124 SER A O 1
ATOM 956 N N . ILE A 1 125 ? -19.936 -0.496 13.872 1.00 85.31 125 ILE A N 1
ATOM 957 C CA . ILE A 1 125 ? -18.772 -0.427 12.982 1.00 85.31 125 ILE A CA 1
ATOM 958 C C . ILE A 1 125 ? -19.257 -0.015 11.593 1.00 85.31 125 ILE A C 1
ATOM 960 O O . ILE A 1 125 ? -20.169 -0.625 11.036 1.00 85.31 125 ILE A O 1
ATOM 964 N N . GLN A 1 126 ? -18.642 1.024 11.032 1.00 86.62 126 GLN A N 1
ATOM 965 C CA . GLN A 1 126 ? -18.904 1.501 9.677 1.00 86.62 126 GLN A CA 1
ATOM 966 C C . GLN A 1 126 ? -17.610 1.440 8.870 1.00 86.62 126 GLN A C 1
ATOM 968 O O . GLN A 1 126 ? -16.568 1.891 9.338 1.00 86.62 126 GLN A O 1
ATOM 973 N N . ILE A 1 127 ? -17.693 0.876 7.666 1.00 88.94 127 ILE A N 1
ATOM 974 C CA . ILE A 1 127 ? -16.590 0.818 6.706 1.00 88.94 127 ILE A CA 1
ATOM 975 C C . ILE A 1 127 ? -17.024 1.597 5.471 1.00 88.94 127 ILE A C 1
ATOM 977 O O . ILE A 1 127 ? -18.068 1.306 4.887 1.00 88.94 127 ILE A O 1
ATOM 981 N N . GLU A 1 128 ? -16.213 2.571 5.077 1.00 89.50 128 GLU A N 1
ATOM 982 C CA . GLU A 1 128 ? -16.417 3.382 3.882 1.00 89.50 128 GLU A CA 1
ATOM 983 C C . GLU A 1 128 ? -15.294 3.107 2.881 1.00 89.50 128 GLU A C 1
ATOM 985 O O . GLU A 1 128 ? -14.112 3.126 3.230 1.00 89.50 128 GLU A O 1
ATOM 990 N N . LEU A 1 129 ? -15.659 2.851 1.623 1.00 91.19 129 LEU A N 1
ATOM 991 C CA . LEU A 1 129 ? -14.690 2.734 0.541 1.00 91.19 129 LEU A CA 1
ATOM 992 C C . LEU A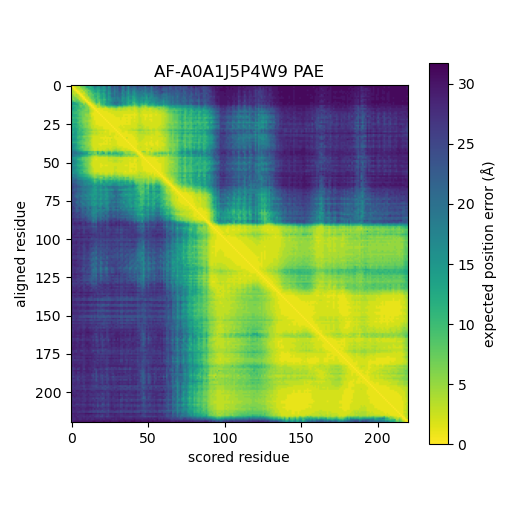 1 129 ? -14.258 4.134 0.103 1.00 91.19 129 LEU A C 1
ATOM 994 O O . LEU A 1 129 ? -15.021 4.846 -0.544 1.00 91.19 129 LEU A O 1
ATOM 998 N N . VAL A 1 130 ? -13.02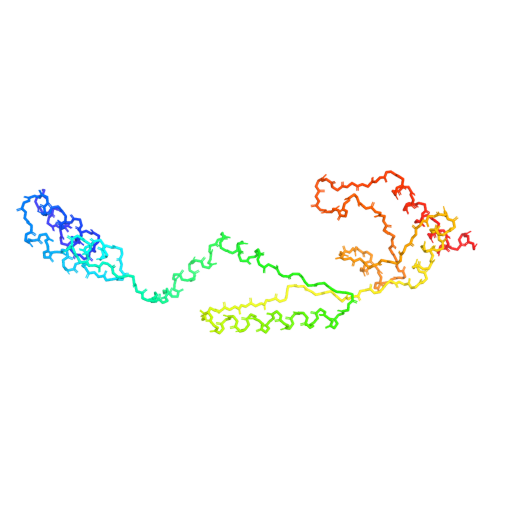2 4.507 0.429 1.00 90.12 130 VAL A N 1
ATOM 999 C CA . VAL A 1 130 ? -12.490 5.843 0.111 1.00 90.12 130 VAL A CA 1
ATOM 1000 C C . VAL A 1 130 ? -11.872 5.898 -1.288 1.00 90.12 130 VAL A C 1
ATOM 1002 O O . VAL A 1 130 ? -11.933 6.926 -1.959 1.00 90.12 130 VAL A O 1
ATOM 1005 N N . SER A 1 131 ? -11.272 4.801 -1.757 1.00 88.69 131 SER A N 1
ATOM 1006 C CA . SER A 1 131 ? -10.712 4.719 -3.110 1.00 88.69 131 SER A CA 1
ATOM 1007 C C . SER A 1 131 ? -10.664 3.281 -3.619 1.00 88.69 131 SER A C 1
ATOM 1009 O O . SER A 1 131 ? -10.539 2.348 -2.831 1.00 88.69 131 SER A O 1
ATOM 1011 N N . SER A 1 132 ? -10.775 3.117 -4.938 1.00 88.75 132 SER A N 1
ATOM 1012 C CA . SER A 1 132 ? -10.651 1.837 -5.635 1.00 88.75 132 SER A CA 1
ATOM 1013 C C . SER A 1 132 ? -9.992 2.060 -6.994 1.00 88.75 132 SER A C 1
ATOM 1015 O O . SER A 1 132 ? -10.322 3.014 -7.708 1.00 88.75 132 SER A O 1
ATOM 1017 N N . TYR A 1 133 ? -9.042 1.191 -7.331 1.00 87.81 133 TYR A N 1
ATOM 1018 C CA . TYR A 1 133 ? -8.284 1.235 -8.575 1.00 87.81 133 TYR A CA 1
ATOM 1019 C C . TYR A 1 133 ? -8.215 -0.182 -9.153 1.00 87.81 133 TYR A C 1
ATOM 1021 O O . TYR A 1 133 ? -7.705 -1.061 -8.461 1.00 87.81 133 TYR A O 1
ATOM 1029 N N . PRO A 1 134 ? -8.688 -0.416 -10.390 1.00 88.62 134 PRO A N 1
ATOM 1030 C CA . PRO A 1 134 ? -8.587 -1.731 -11.008 1.00 88.62 134 PRO A CA 1
ATOM 1031 C C . PRO A 1 134 ? -7.135 -2.068 -11.353 1.00 88.62 134 PRO A C 1
ATOM 1033 O O . PRO A 1 134 ? -6.332 -1.174 -11.667 1.00 88.62 134 PRO A O 1
ATOM 1036 N N . ALA A 1 135 ? -6.821 -3.359 -11.357 1.00 90.00 135 ALA A N 1
ATOM 1037 C CA . ALA A 1 135 ? -5.554 -3.896 -11.811 1.00 90.00 135 ALA A CA 1
ATOM 1038 C C . ALA A 1 135 ? -5.285 -3.461 -13.259 1.00 90.00 135 ALA A C 1
ATOM 1040 O O . ALA A 1 135 ? -6.095 -3.649 -14.168 1.00 90.00 135 ALA A O 1
ATOM 1041 N N . GLN A 1 136 ? -4.115 -2.866 -13.485 1.00 92.50 136 GLN A N 1
ATOM 1042 C CA . GLN A 1 136 ? -3.743 -2.328 -14.787 1.00 92.50 136 GLN A CA 1
ATOM 1043 C C . GLN A 1 136 ? -2.647 -3.176 -15.422 1.00 92.50 136 GLN A C 1
ATOM 1045 O O . GLN A 1 136 ? -1.480 -3.108 -15.037 1.00 92.50 136 GLN A O 1
ATOM 1050 N N . ALA A 1 137 ? -3.013 -3.926 -16.459 1.00 93.25 137 ALA A N 1
ATOM 1051 C CA . ALA A 1 137 ? -2.034 -4.571 -17.321 1.00 93.25 137 ALA A CA 1
ATOM 1052 C C . ALA A 1 137 ? -1.277 -3.522 -18.154 1.00 93.25 137 ALA A C 1
ATOM 1054 O O . ALA A 1 137 ? -1.870 -2.579 -18.687 1.00 93.25 137 ALA A O 1
ATOM 1055 N N . PHE A 1 138 ? 0.035 -3.708 -18.294 1.00 96.94 138 PHE A N 1
ATOM 1056 C CA . PHE A 1 138 ? 0.859 -2.933 -19.218 1.00 96.94 138 PHE A CA 1
ATOM 1057 C C . PHE A 1 138 ? 0.861 -3.549 -20.617 1.00 96.94 138 PHE A C 1
ATOM 1059 O O . PHE A 1 138 ? 0.578 -4.734 -20.800 1.00 96.94 138 PHE A O 1
ATOM 1066 N N . HIS A 1 139 ? 1.177 -2.732 -21.621 1.00 97.50 139 HIS A N 1
ATOM 1067 C CA . HIS A 1 139 ? 1.100 -3.156 -23.012 1.00 97.50 139 HIS A CA 1
ATOM 1068 C C . HIS A 1 139 ? 2.171 -4.224 -23.312 1.00 97.50 139 HIS A C 1
ATOM 1070 O O . HIS A 1 139 ? 3.354 -3.962 -23.060 1.00 97.50 139 HIS A O 1
ATOM 1076 N N . PRO A 1 140 ? 1.813 -5.385 -23.903 1.00 97.00 140 PRO A N 1
ATOM 1077 C CA . PRO A 1 140 ? 2.748 -6.487 -24.140 1.00 97.00 140 PRO A CA 1
ATOM 1078 C C . PRO A 1 140 ? 4.010 -6.066 -24.893 1.00 97.00 140 PRO A C 1
ATOM 1080 O O . PRO A 1 140 ? 5.113 -6.423 -24.500 1.00 97.00 140 PRO A O 1
ATOM 1083 N N . ASP A 1 141 ? 3.875 -5.234 -25.928 1.00 96.81 141 ASP A N 1
ATOM 1084 C CA . ASP A 1 141 ? 5.038 -4.749 -26.675 1.00 96.81 141 ASP A CA 1
ATOM 1085 C C . ASP A 1 141 ? 6.023 -3.929 -25.835 1.00 96.81 141 ASP A C 1
ATOM 1087 O O . ASP A 1 141 ? 7.228 -4.030 -26.055 1.00 96.81 141 ASP A O 1
ATOM 1091 N N . CYS A 1 142 ? 5.534 -3.119 -24.890 1.00 97.88 142 CYS A N 1
ATOM 1092 C CA . CYS A 1 142 ? 6.399 -2.323 -24.022 1.00 97.88 142 CYS A CA 1
ATOM 1093 C C . CYS A 1 142 ? 7.126 -3.230 -23.024 1.00 97.88 142 CYS A C 1
ATOM 1095 O O . CYS A 1 142 ? 8.326 -3.070 -22.819 1.00 97.88 142 CYS A O 1
ATOM 1097 N N . ILE A 1 143 ? 6.427 -4.229 -22.472 1.00 98.00 143 ILE A N 1
ATOM 1098 C CA . ILE A 1 143 ? 7.033 -5.265 -21.621 1.00 98.00 143 ILE A CA 1
ATOM 1099 C C . ILE A 1 143 ? 8.122 -6.015 -22.401 1.00 98.00 143 ILE A C 1
ATOM 1101 O O . ILE A 1 143 ? 9.247 -6.160 -21.925 1.00 98.00 143 ILE A O 1
ATOM 1105 N N . ASN A 1 144 ? 7.814 -6.441 -23.626 1.00 97.69 144 ASN A N 1
ATOM 1106 C CA . ASN A 1 144 ? 8.735 -7.194 -24.469 1.00 97.69 144 ASN A CA 1
ATOM 1107 C C . ASN A 1 144 ? 9.965 -6.364 -24.876 1.00 97.69 144 ASN A C 1
ATOM 1109 O O . ASN A 1 144 ? 11.070 -6.902 -24.905 1.00 97.69 144 ASN A O 1
ATOM 1113 N N . ALA A 1 145 ? 9.800 -5.068 -25.160 1.00 98.00 145 ALA A N 1
ATOM 1114 C CA . ALA A 1 145 ? 10.914 -4.165 -25.465 1.00 98.00 145 ALA A CA 1
ATOM 1115 C C . ALA A 1 145 ? 11.861 -4.009 -24.265 1.00 98.00 145 ALA A C 1
ATOM 1117 O O . ALA A 1 145 ? 13.078 -4.095 -24.416 1.00 98.00 145 ALA A O 1
ATOM 1118 N N . VAL A 1 146 ? 11.310 -3.866 -23.055 1.00 98.44 146 VAL A N 1
ATOM 1119 C CA . VAL A 1 146 ? 12.097 -3.827 -21.811 1.00 98.44 146 VAL A CA 1
ATOM 1120 C C . VAL A 1 146 ? 12.867 -5.132 -21.597 1.00 98.44 146 VAL A C 1
ATOM 1122 O O . VAL A 1 146 ? 14.062 -5.101 -21.304 1.00 98.44 146 VAL A O 1
ATOM 1125 N N . GLN A 1 147 ? 12.211 -6.281 -21.781 1.00 98.19 147 GLN A N 1
ATOM 1126 C CA . GLN A 1 147 ? 12.852 -7.591 -21.633 1.00 98.19 147 GLN A CA 1
ATOM 1127 C C . GLN A 1 147 ? 13.987 -7.792 -22.643 1.00 98.19 147 GLN A C 1
ATOM 1129 O O . GLN A 1 147 ? 15.079 -8.214 -22.262 1.00 98.19 147 GLN A O 1
ATOM 1134 N N . ARG A 1 148 ? 13.765 -7.447 -23.919 1.00 97.94 148 ARG A N 1
ATOM 1135 C CA . ARG A 1 148 ? 14.809 -7.512 -24.953 1.00 97.94 148 ARG A CA 1
ATOM 1136 C C . ARG A 1 148 ? 15.985 -6.600 -24.636 1.00 97.94 148 ARG A C 1
ATOM 1138 O O . ARG A 1 148 ? 17.122 -7.046 -24.741 1.00 97.94 148 ARG A O 1
ATOM 1145 N N . ALA A 1 149 ? 15.721 -5.361 -24.223 1.00 98.31 149 ALA A N 1
ATOM 1146 C CA . ALA A 1 149 ? 16.764 -4.410 -23.853 1.00 98.31 149 ALA A CA 1
ATOM 1147 C C . ALA A 1 149 ? 17.624 -4.938 -22.693 1.00 98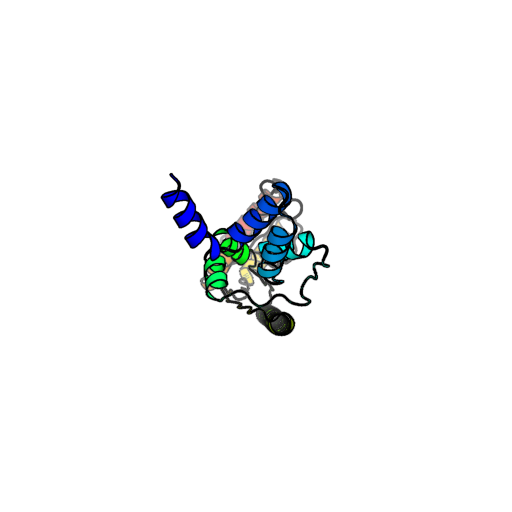.31 149 ALA A C 1
ATOM 1149 O O . ALA A 1 149 ? 18.852 -4.919 -22.780 1.00 98.31 149 ALA A O 1
ATOM 1150 N N . ALA A 1 150 ? 17.000 -5.480 -21.642 1.00 98.44 150 ALA A N 1
ATOM 1151 C CA . ALA A 1 150 ? 17.724 -6.091 -20.528 1.00 98.44 150 ALA A CA 1
ATOM 1152 C C . ALA A 1 150 ? 18.586 -7.283 -20.980 1.00 98.44 150 ALA A C 1
ATOM 1154 O O . ALA A 1 150 ? 19.763 -7.357 -20.621 1.00 98.44 150 ALA A O 1
ATOM 1155 N N . ALA A 1 151 ? 18.033 -8.170 -21.814 1.00 98.19 151 ALA A N 1
ATOM 1156 C CA . ALA A 1 151 ? 18.751 -9.325 -22.347 1.00 98.19 151 ALA A CA 1
ATOM 1157 C C . ALA A 1 151 ? 19.929 -8.924 -23.255 1.00 98.19 151 ALA A C 1
ATOM 1159 O O . ALA A 1 151 ? 21.023 -9.467 -23.117 1.00 98.19 151 ALA A O 1
ATOM 1160 N N . GLN A 1 152 ? 19.735 -7.945 -24.145 1.00 97.75 152 GLN A N 1
ATOM 1161 C CA . GLN A 1 152 ? 20.777 -7.431 -25.042 1.00 97.75 152 GLN A CA 1
ATOM 1162 C C . GLN A 1 152 ? 21.959 -6.841 -24.266 1.00 97.75 152 GLN A C 1
ATOM 1164 O O . GLN A 1 152 ? 23.110 -7.001 -24.670 1.00 97.75 152 GLN A O 1
ATOM 1169 N N . LEU A 1 153 ? 21.673 -6.169 -23.152 1.00 98.12 153 LEU A N 1
ATOM 1170 C CA . LEU A 1 153 ? 22.677 -5.566 -22.277 1.00 98.12 153 LEU A CA 1
ATOM 1171 C C . LEU A 1 153 ? 23.311 -6.575 -21.303 1.00 98.12 153 LEU A C 1
ATOM 1173 O O . LEU A 1 153 ? 24.225 -6.218 -20.563 1.00 98.12 153 LEU A O 1
ATOM 1177 N N . GLY A 1 154 ? 22.853 -7.832 -21.305 1.00 98.44 154 GLY A N 1
ATOM 1178 C CA . GLY A 1 154 ? 23.381 -8.896 -20.452 1.00 98.44 154 GLY A CA 1
ATOM 1179 C C . GLY A 1 154 ? 22.981 -8.779 -18.979 1.00 98.44 154 GLY A C 1
ATOM 1180 O O . GLY A 1 154 ? 23.647 -9.362 -18.123 1.00 98.44 154 GLY A O 1
ATOM 1181 N N . TYR A 1 155 ? 21.917 -8.037 -18.658 1.00 98.56 155 TYR A N 1
ATOM 1182 C CA . TYR A 1 155 ? 21.420 -7.922 -17.288 1.00 98.56 155 TYR A CA 1
ATOM 1183 C C . TYR A 1 155 ? 20.492 -9.085 -16.934 1.00 98.56 155 TYR A C 1
ATOM 1185 O O . TYR A 1 155 ? 19.625 -9.473 -17.717 1.00 98.56 155 TYR A O 1
ATOM 1193 N N . SER A 1 156 ? 20.621 -9.613 -15.716 1.00 97.94 156 SER A N 1
ATOM 1194 C CA . SER A 1 156 ? 19.624 -10.529 -15.156 1.00 97.94 156 SER A CA 1
ATOM 1195 C C . SER A 1 156 ? 18.287 -9.810 -14.991 1.00 97.94 156 SER A C 1
ATOM 1197 O O . SER A 1 156 ? 18.252 -8.703 -14.453 1.00 97.94 156 SER A O 1
ATOM 1199 N N . HIS A 1 157 ? 17.190 -10.446 -15.392 1.00 98.19 157 HIS A N 1
ATOM 1200 C CA . HIS A 1 157 ? 15.855 -9.865 -15.294 1.00 98.19 157 HIS A CA 1
ATOM 1201 C C . HIS A 1 157 ? 14.791 -10.927 -14.999 1.00 98.19 157 HIS A C 1
ATOM 1203 O O . HIS A 1 157 ? 14.973 -12.112 -15.276 1.00 98.19 157 HIS A O 1
ATOM 1209 N N . MET A 1 158 ? 13.650 -10.483 -14.478 1.00 97.56 158 MET A N 1
ATOM 1210 C CA . MET A 1 158 ? 12.461 -11.306 -14.258 1.00 97.56 158 MET A CA 1
ATOM 1211 C C . MET A 1 158 ? 11.194 -10.455 -14.441 1.00 97.56 158 MET A C 1
ATOM 1213 O O . MET A 1 158 ? 11.266 -9.234 -14.278 1.00 97.56 158 MET A O 1
ATOM 1217 N N . PRO A 1 159 ? 10.037 -11.055 -14.771 1.00 95.81 159 PRO A N 1
ATOM 1218 C CA . PRO A 1 159 ? 8.757 -10.361 -14.686 1.00 95.81 159 PRO A CA 1
ATOM 1219 C C . PRO A 1 159 ? 8.484 -9.887 -13.254 1.00 95.81 159 PRO A C 1
ATOM 1221 O O . PRO A 1 159 ? 8.812 -10.583 -12.294 1.00 95.81 159 PRO A O 1
ATOM 1224 N N . ALA A 1 160 ? 7.856 -8.722 -13.117 1.00 93.81 160 ALA A N 1
ATOM 1225 C CA . ALA A 1 160 ? 7.465 -8.166 -11.828 1.00 93.81 160 ALA A CA 1
ATOM 1226 C C . ALA A 1 160 ? 6.079 -7.524 -11.922 1.00 93.81 160 ALA A C 1
ATOM 1228 O O . ALA A 1 160 ? 5.731 -6.921 -12.938 1.00 93.81 160 ALA A O 1
ATOM 1229 N N . VAL A 1 161 ? 5.310 -7.642 -10.842 1.00 92.25 161 VAL A N 1
ATOM 1230 C CA . VAL A 1 161 ? 4.063 -6.900 -10.631 1.00 92.25 161 VAL A CA 1
ATOM 1231 C C . VAL A 1 161 ? 4.381 -5.758 -9.673 1.00 92.25 161 VAL A C 1
ATOM 1233 O O . VAL A 1 161 ? 5.002 -5.991 -8.636 1.00 92.25 161 VAL A O 1
ATOM 1236 N N . SER A 1 162 ? 3.988 -4.526 -10.009 1.00 91.62 162 SER A N 1
ATOM 1237 C CA . SER A 1 162 ? 4.150 -3.423 -9.061 1.00 91.62 162 SER A CA 1
ATOM 1238 C C . SER A 1 162 ? 3.131 -3.544 -7.932 1.00 91.62 162 SER A C 1
ATOM 1240 O O . SER A 1 162 ? 1.930 -3.594 -8.181 1.00 91.62 162 SER A O 1
ATOM 1242 N N . GLY A 1 163 ? 3.616 -3.549 -6.690 1.00 84.44 163 GLY A N 1
ATOM 1243 C CA . GLY A 1 163 ? 2.774 -3.442 -5.498 1.00 84.44 163 GLY A CA 1
ATOM 1244 C C . GLY A 1 163 ? 2.365 -2.003 -5.161 1.00 84.44 163 GLY A C 1
ATOM 1245 O O . GLY A 1 163 ? 1.617 -1.801 -4.206 1.00 84.44 163 GLY A O 1
ATOM 1246 N N . ALA A 1 164 ? 2.858 -1.004 -5.904 1.00 86.25 164 ALA A N 1
ATOM 1247 C CA . ALA A 1 164 ? 2.626 0.418 -5.663 1.00 86.25 164 ALA A CA 1
ATOM 1248 C C . ALA A 1 164 ? 1.953 1.110 -6.859 1.00 86.25 164 ALA A C 1
ATOM 1250 O O . ALA A 1 164 ? 2.111 0.716 -8.015 1.00 86.25 164 ALA A O 1
ATOM 1251 N N . GLY A 1 165 ? 1.205 2.178 -6.571 1.00 86.12 165 GLY A N 1
ATOM 1252 C CA . GLY A 1 165 ? 0.668 3.061 -7.602 1.00 86.12 165 GLY A CA 1
ATOM 1253 C C . GLY A 1 165 ? 1.774 3.918 -8.223 1.00 86.12 165 GLY A C 1
ATOM 1254 O O . GLY A 1 165 ? 2.609 4.467 -7.510 1.00 86.12 165 GLY A O 1
ATOM 1255 N N . HIS A 1 166 ? 1.756 4.055 -9.549 1.00 93.38 166 HIS A N 1
ATOM 1256 C CA . HIS A 1 166 ? 2.659 4.927 -10.306 1.00 93.38 166 HIS A CA 1
ATOM 1257 C C . HIS A 1 166 ? 1.885 5.643 -11.407 1.00 93.38 166 HIS A C 1
ATOM 1259 O O . HIS A 1 166 ? 0.921 5.091 -11.936 1.00 93.38 166 HIS A O 1
ATOM 1265 N N . ASP A 1 167 ? 2.355 6.810 -11.845 1.00 94.50 167 ASP A N 1
ATOM 1266 C CA . ASP A 1 167 ? 1.704 7.567 -12.925 1.00 94.50 167 ASP A CA 1
ATOM 1267 C C . ASP A 1 167 ? 1.562 6.758 -14.224 1.00 94.50 167 ASP A C 1
ATOM 1269 O O . ASP A 1 167 ? 0.586 6.905 -14.962 1.00 94.50 167 ASP A O 1
ATOM 1273 N N . ALA A 1 168 ? 2.494 5.830 -14.474 1.00 94.69 168 ALA A N 1
ATOM 1274 C CA . ALA A 1 168 ? 2.448 4.915 -15.611 1.00 94.69 168 ALA A CA 1
ATOM 1275 C C . ALA A 1 168 ? 1.157 4.074 -15.657 1.00 94.69 168 ALA A C 1
ATOM 1277 O O . ALA A 1 168 ? 0.676 3.771 -16.748 1.00 94.69 168 ALA A O 1
ATOM 1278 N N . VAL A 1 169 ? 0.561 3.746 -14.503 1.00 92.44 169 VAL A N 1
ATOM 1279 C CA . VAL A 1 169 ? -0.733 3.043 -14.414 1.00 92.44 169 VAL A CA 1
ATOM 1280 C C . VAL A 1 169 ? -1.840 3.861 -15.079 1.00 92.44 169 VAL A C 1
ATOM 1282 O O . VAL A 1 169 ? -2.665 3.320 -15.812 1.00 92.44 169 VAL A O 1
ATOM 1285 N N . TYR A 1 170 ? -1.842 5.179 -14.886 1.00 91.81 170 TYR A N 1
ATOM 1286 C CA . TYR A 1 170 ? -2.805 6.058 -15.545 1.00 91.81 170 TYR A CA 1
ATOM 1287 C C . TYR A 1 170 ? -2.456 6.279 -17.016 1.00 91.81 170 TYR A C 1
ATOM 1289 O O . TYR A 1 170 ? -3.350 6.255 -17.861 1.00 91.81 170 TYR A O 1
ATOM 1297 N N . ALA A 1 171 ? -1.168 6.422 -17.343 1.00 94.88 171 ALA A N 1
ATOM 1298 C CA . ALA A 1 171 ? -0.717 6.553 -18.729 1.00 94.88 171 ALA A CA 1
ATOM 1299 C C . ALA A 1 171 ? -1.116 5.338 -19.590 1.00 94.88 171 ALA A C 1
ATOM 1301 O O . ALA A 1 171 ? -1.521 5.508 -20.741 1.00 94.88 171 ALA A O 1
ATOM 1302 N N . ALA A 1 172 ? -1.089 4.129 -19.016 1.00 94.50 172 ALA A N 1
ATOM 1303 C CA . ALA A 1 172 ? -1.487 2.885 -19.679 1.00 94.50 172 ALA A CA 1
ATOM 1304 C C . ALA A 1 172 ? -2.951 2.868 -20.152 1.00 94.50 172 ALA A C 1
ATOM 1306 O O . ALA A 1 172 ? -3.299 2.093 -21.041 1.00 94.50 172 ALA A O 1
ATOM 1307 N N . ARG A 1 173 ? -3.810 3.736 -19.600 1.00 91.00 173 ARG A N 1
ATOM 1308 C CA . ARG A 1 173 ? -5.205 3.889 -20.045 1.00 91.00 173 ARG A CA 1
ATOM 1309 C C . ARG A 1 173 ? -5.334 4.681 -21.345 1.00 91.00 173 ARG A C 1
ATOM 1311 O O . ARG A 1 173 ? -6.384 4.639 -21.977 1.00 91.00 173 ARG A O 1
ATOM 1318 N N . LEU A 1 174 ? -4.295 5.427 -21.720 1.00 94.62 174 LEU A N 1
ATOM 1319 C CA . LEU A 1 174 ? -4.308 6.352 -22.855 1.00 94.62 174 LEU A CA 1
ATOM 1320 C C . LEU A 1 174 ? -3.375 5.910 -23.986 1.00 94.62 174 LEU A C 1
ATOM 1322 O O . LEU A 1 174 ? -3.643 6.210 -25.147 1.00 94.62 174 LEU A O 1
ATOM 1326 N N . ALA A 1 175 ? -2.280 5.222 -23.664 1.00 95.69 175 ALA A N 1
ATOM 1327 C CA . ALA A 1 175 ? -1.271 4.818 -24.636 1.00 95.69 175 ALA A CA 1
ATOM 1328 C C . ALA A 1 175 ? -0.547 3.530 -24.208 1.00 95.69 175 ALA A C 1
ATOM 1330 O O . ALA A 1 175 ? -0.544 3.193 -23.021 1.00 95.69 175 ALA A O 1
ATOM 1331 N N . PRO A 1 176 ? 0.124 2.825 -25.144 1.00 96.75 176 PRO A N 1
ATOM 1332 C CA . PRO A 1 176 ? 1.025 1.731 -24.803 1.00 96.75 176 PRO A CA 1
ATOM 1333 C C . PRO A 1 176 ? 2.081 2.175 -23.785 1.00 96.75 176 PRO A C 1
ATOM 1335 O O . PRO A 1 176 ? 2.969 2.966 -24.095 1.00 96.75 176 PRO A O 1
ATOM 1338 N N . ALA A 1 177 ? 1.995 1.640 -22.571 1.00 97.44 177 ALA A N 1
ATOM 1339 C CA . ALA A 1 177 ? 2.907 1.946 -21.477 1.00 97.44 177 ALA A CA 1
ATOM 1340 C C . ALA A 1 177 ? 3.502 0.662 -20.892 1.00 97.44 177 ALA A C 1
ATOM 1342 O O . ALA A 1 177 ? 2.943 -0.428 -21.043 1.00 97.44 177 ALA A O 1
ATOM 1343 N N . GLY A 1 178 ? 4.640 0.808 -20.221 1.00 97.00 178 GLY A N 1
ATOM 1344 C CA . GLY A 1 178 ? 5.333 -0.240 -19.483 1.00 97.00 178 GLY A CA 1
ATOM 1345 C C . GLY A 1 178 ? 6.227 0.379 -18.413 1.00 97.00 178 GLY A C 1
ATOM 1346 O O . GLY A 1 178 ? 6.415 1.596 -18.384 1.00 97.00 178 GLY A O 1
ATOM 1347 N N . MET A 1 179 ? 6.771 -0.456 -17.535 1.00 98.12 179 MET A N 1
ATOM 1348 C CA . MET A 1 179 ? 7.640 -0.026 -16.441 1.00 98.12 179 MET A CA 1
ATOM 1349 C C . MET A 1 179 ? 8.930 -0.840 -16.410 1.00 98.12 179 MET A C 1
ATOM 1351 O O . MET A 1 179 ? 8.968 -1.986 -16.856 1.00 98.12 179 MET A O 1
ATOM 1355 N N . ILE A 1 180 ? 9.975 -0.233 -15.852 1.00 98.38 180 ILE A N 1
ATOM 1356 C CA . ILE A 1 180 ? 11.270 -0.860 -15.587 1.00 98.38 180 ILE A CA 1
ATOM 1357 C C . ILE A 1 180 ? 11.542 -0.678 -14.101 1.00 98.38 180 ILE A C 1
ATOM 1359 O O . ILE A 1 180 ? 11.512 0.448 -13.608 1.00 98.38 180 ILE A O 1
ATOM 1363 N N . PHE A 1 181 ? 11.812 -1.774 -13.399 1.00 98.00 181 PHE A N 1
ATOM 1364 C CA . PHE A 1 181 ? 12.217 -1.748 -11.999 1.00 98.00 181 PHE A CA 1
ATOM 1365 C C . PHE A 1 181 ? 13.693 -2.081 -11.852 1.00 98.00 181 PHE A C 1
ATOM 1367 O O . PHE A 1 181 ? 14.233 -2.920 -12.572 1.00 98.00 181 PHE A O 1
ATOM 1374 N N . ILE A 1 182 ? 14.316 -1.428 -10.875 1.00 98.00 182 ILE A N 1
ATOM 1375 C CA . ILE A 1 182 ? 15.670 -1.721 -10.417 1.00 98.00 182 ILE A CA 1
ATOM 1376 C C . ILE A 1 182 ? 15.622 -2.121 -8.937 1.00 98.00 182 ILE A C 1
ATOM 1378 O O . ILE A 1 182 ? 14.714 -1.686 -8.226 1.00 98.00 182 ILE A O 1
ATOM 1382 N N . PRO A 1 183 ? 16.571 -2.932 -8.440 1.00 96.19 183 PRO A N 1
ATOM 1383 C CA . PRO A 1 183 ? 16.583 -3.309 -7.033 1.00 96.19 183 PRO A CA 1
ATOM 1384 C C . PRO A 1 183 ? 16.907 -2.118 -6.128 1.00 96.19 183 PRO A C 1
ATOM 1386 O O . PRO A 1 183 ? 17.890 -1.406 -6.360 1.00 96.19 183 PRO A O 1
ATOM 1389 N N . CYS A 1 184 ? 16.138 -1.989 -5.050 1.00 95.25 184 CYS A N 1
ATOM 1390 C CA . CYS A 1 184 ? 16.409 -1.098 -3.929 1.00 95.25 184 CYS A CA 1
ATOM 1391 C C . CYS A 1 184 ? 16.962 -1.901 -2.741 1.00 95.25 184 CYS A C 1
ATOM 1393 O O . CYS A 1 184 ? 16.615 -3.074 -2.555 1.00 95.25 184 CYS A O 1
ATOM 1395 N N . LYS A 1 185 ? 17.852 -1.292 -1.955 1.00 95.06 185 LYS A N 1
ATOM 1396 C CA . LYS A 1 185 ? 18.462 -1.901 -0.773 1.00 95.06 185 LYS A CA 1
ATOM 1397 C C . LYS A 1 185 ? 17.375 -2.354 0.207 1.00 95.06 185 LYS A C 1
ATOM 1399 O O . LYS A 1 185 ? 16.521 -1.571 0.609 1.00 95.06 185 LYS A O 1
ATOM 1404 N N . ASP A 1 186 ? 17.405 -3.639 0.551 1.00 94.31 186 ASP A N 1
ATOM 1405 C CA . ASP A 1 186 ? 16.472 -4.289 1.480 1.00 94.31 186 ASP A CA 1
ATOM 1406 C C . ASP A 1 186 ? 14.977 -4.155 1.100 1.00 94.31 186 ASP A C 1
ATOM 1408 O O . ASP A 1 186 ? 14.102 -4.447 1.912 1.00 94.31 186 ASP A O 1
ATOM 1412 N N . GLY A 1 187 ? 14.665 -3.734 -0.135 1.00 93.12 187 GLY A N 1
ATOM 1413 C CA . GLY A 1 187 ? 13.293 -3.474 -0.586 1.00 93.12 187 GLY A CA 1
ATOM 1414 C C . GLY A 1 187 ? 12.599 -2.313 0.138 1.00 93.12 187 GLY A C 1
ATOM 1415 O O . GLY A 1 187 ? 11.372 -2.229 0.105 1.00 93.12 187 GLY A O 1
ATOM 1416 N N . ILE A 1 188 ? 13.358 -1.444 0.811 1.00 92.94 188 ILE A N 1
ATOM 1417 C CA . ILE A 1 188 ? 12.821 -0.335 1.606 1.00 92.94 188 ILE A CA 1
ATOM 1418 C C . ILE A 1 188 ? 12.468 0.831 0.688 1.00 92.94 188 ILE A C 1
ATOM 1420 O O . ILE A 1 188 ? 13.285 1.247 -0.121 1.00 92.94 188 ILE A O 1
ATOM 1424 N N . SER A 1 189 ? 11.274 1.394 0.858 1.00 91.69 189 SER A N 1
ATOM 1425 C CA . SER A 1 189 ? 10.877 2.646 0.217 1.00 91.69 189 SER A CA 1
ATOM 1426 C C . SER A 1 189 ? 10.047 3.510 1.167 1.00 91.69 189 SER A C 1
ATOM 1428 O O . SER A 1 189 ? 9.635 3.035 2.229 1.00 91.69 189 SER A O 1
ATOM 1430 N N . HIS A 1 190 ? 9.833 4.784 0.823 1.00 91.00 190 HIS A N 1
ATOM 1431 C CA . HIS A 1 190 ? 9.162 5.779 1.679 1.00 91.00 190 HIS A CA 1
ATOM 1432 C C . HIS A 1 190 ? 9.863 5.950 3.041 1.00 91.00 190 HIS A C 1
ATOM 1434 O O . HIS A 1 190 ? 9.237 6.225 4.067 1.00 91.00 190 HIS A O 1
ATOM 1440 N N . ASN A 1 191 ? 11.182 5.771 3.052 1.00 95.88 191 ASN A N 1
ATOM 1441 C CA . ASN A 1 191 ? 12.027 5.931 4.222 1.00 95.88 191 ASN A CA 1
ATOM 1442 C C . ASN A 1 191 ? 13.319 6.636 3.810 1.00 95.88 191 ASN A C 1
ATOM 1444 O O . ASN A 1 191 ? 13.824 6.416 2.715 1.00 95.88 191 ASN A O 1
ATOM 1448 N N . GLU A 1 192 ? 13.877 7.447 4.702 1.00 95.50 192 GLU A N 1
ATOM 1449 C CA . GLU A 1 192 ? 15.114 8.200 4.465 1.00 95.50 192 GLU A CA 1
ATOM 1450 C C . GLU A 1 192 ? 16.331 7.302 4.182 1.00 95.50 192 GLU A C 1
ATOM 1452 O O . GLU A 1 192 ? 17.323 7.776 3.635 1.00 95.50 192 GLU A O 1
ATOM 1457 N N . ILE A 1 193 ? 16.262 6.013 4.536 1.00 95.94 193 ILE A N 1
ATOM 1458 C CA . ILE A 1 193 ? 17.316 5.026 4.253 1.00 95.94 193 ILE A CA 1
ATOM 1459 C C . ILE A 1 193 ? 17.125 4.272 2.927 1.00 95.94 193 ILE A C 1
ATOM 1461 O O . ILE A 1 193 ? 17.896 3.351 2.650 1.00 95.94 193 ILE A O 1
ATOM 1465 N N . GLU A 1 194 ? 16.095 4.615 2.143 1.00 96.31 194 GLU A N 1
ATOM 1466 C CA . GLU A 1 194 ? 15.917 4.124 0.771 1.00 96.31 194 GLU A CA 1
ATOM 1467 C C . GLU A 1 194 ? 17.192 4.395 -0.041 1.00 96.31 194 GLU A C 1
ATOM 1469 O O . GLU A 1 194 ? 17.711 5.511 -0.053 1.00 96.31 194 GLU A O 1
ATOM 1474 N N . ASP A 1 195 ? 17.721 3.362 -0.700 1.00 97.38 195 ASP A N 1
ATOM 1475 C CA . ASP A 1 195 ? 18.997 3.454 -1.409 1.00 97.38 195 ASP A CA 1
ATOM 1476 C C . ASP A 1 195 ? 19.051 2.499 -2.607 1.00 97.38 195 ASP A C 1
ATOM 1478 O O . ASP A 1 195 ? 18.500 1.393 -2.585 1.00 97.38 195 ASP A O 1
ATOM 1482 N N . ALA A 1 196 ? 19.749 2.907 -3.663 1.00 97.44 196 ALA A N 1
ATOM 1483 C CA . ALA A 1 196 ? 19.959 2.108 -4.861 1.00 97.44 196 ALA A CA 1
ATOM 1484 C C . ALA A 1 196 ? 21.408 2.236 -5.326 1.00 97.44 196 ALA A C 1
ATOM 1486 O O . ALA A 1 196 ? 21.965 3.326 -5.440 1.00 97.44 196 ALA A O 1
ATOM 1487 N N . LYS A 1 197 ? 22.023 1.094 -5.645 1.00 97.88 197 LYS A N 1
ATOM 1488 C CA . LYS A 1 197 ? 23.409 1.068 -6.107 1.00 97.88 197 LYS A CA 1
ATOM 1489 C C . LYS A 1 197 ? 23.554 1.811 -7.445 1.00 97.88 197 LYS A C 1
ATOM 1491 O O . LYS A 1 197 ? 22.710 1.605 -8.326 1.00 97.88 197 LYS A O 1
ATOM 1496 N N . PRO A 1 198 ? 24.631 2.591 -7.662 1.00 98.25 198 PRO A N 1
ATOM 1497 C CA . PRO A 1 198 ? 24.869 3.280 -8.933 1.00 98.25 198 PRO A CA 1
ATOM 1498 C C . PRO A 1 198 ? 24.806 2.360 -10.161 1.00 98.25 198 PRO A C 1
ATOM 1500 O O . PRO A 1 198 ? 24.321 2.766 -11.219 1.00 98.25 198 PRO A O 1
ATOM 1503 N N . GLU A 1 199 ? 25.233 1.102 -10.026 1.00 98.19 199 GLU A N 1
ATOM 1504 C CA . GLU A 1 199 ? 25.197 0.116 -11.109 1.00 98.19 199 GLU A CA 1
ATOM 1505 C C . GLU A 1 199 ? 23.761 -0.286 -11.472 1.00 98.19 199 GLU A C 1
ATOM 1507 O O . GLU A 1 199 ? 23.453 -0.460 -12.650 1.00 98.19 199 GLU A O 1
ATOM 1512 N N . HIS A 1 200 ? 22.862 -0.388 -10.486 1.00 98.31 200 HIS A N 1
ATOM 1513 C CA . HIS A 1 200 ? 21.445 -0.674 -10.726 1.00 98.31 200 HIS A CA 1
ATOM 1514 C C . HIS A 1 200 ? 20.758 0.502 -11.422 1.00 98.31 200 HIS A C 1
ATOM 1516 O O . HIS A 1 200 ? 20.009 0.297 -12.376 1.00 98.31 200 HIS A O 1
ATOM 1522 N N . ILE A 1 201 ? 21.050 1.732 -10.985 1.00 98.38 201 ILE A N 1
ATOM 1523 C CA . ILE A 1 201 ? 20.522 2.958 -11.600 1.00 98.38 201 ILE A CA 1
ATOM 1524 C C . ILE A 1 201 ? 20.977 3.048 -13.061 1.00 98.38 201 ILE A C 1
ATOM 1526 O O . ILE A 1 201 ? 20.161 3.257 -13.958 1.00 98.38 201 ILE A O 1
ATOM 1530 N N . THR A 1 202 ? 22.269 2.816 -13.307 1.00 98.62 202 THR A N 1
ATOM 1531 C CA . THR A 1 202 ? 22.849 2.804 -14.657 1.00 98.62 202 THR A CA 1
ATOM 1532 C C . THR A 1 202 ? 22.201 1.729 -15.531 1.00 98.62 202 THR A C 1
ATOM 1534 O O . THR A 1 202 ? 21.818 2.009 -16.666 1.00 98.62 202 THR A O 1
ATOM 1537 N N . ALA A 1 203 ? 22.023 0.514 -15.005 1.00 98.62 203 ALA A N 1
ATOM 1538 C CA . ALA A 1 203 ? 21.368 -0.571 -15.729 1.00 98.62 203 ALA A CA 1
ATOM 1539 C C . ALA A 1 203 ? 19.921 -0.218 -16.107 1.00 98.62 203 ALA A C 1
ATOM 1541 O O . ALA A 1 203 ? 19.542 -0.365 -17.268 1.00 98.62 203 ALA A O 1
ATOM 1542 N N . GLY A 1 204 ? 19.136 0.317 -15.164 1.00 98.56 204 GLY A N 1
ATOM 1543 C CA . GLY A 1 204 ? 17.764 0.761 -15.423 1.00 98.56 204 GLY A CA 1
ATOM 1544 C C . GLY A 1 204 ? 17.684 1.848 -16.495 1.00 98.56 204 GLY A C 1
ATOM 1545 O O . GLY A 1 204 ? 16.858 1.756 -17.404 1.00 98.56 204 GLY A O 1
ATOM 1546 N N . ALA A 1 205 ? 18.580 2.837 -16.438 1.00 98.75 205 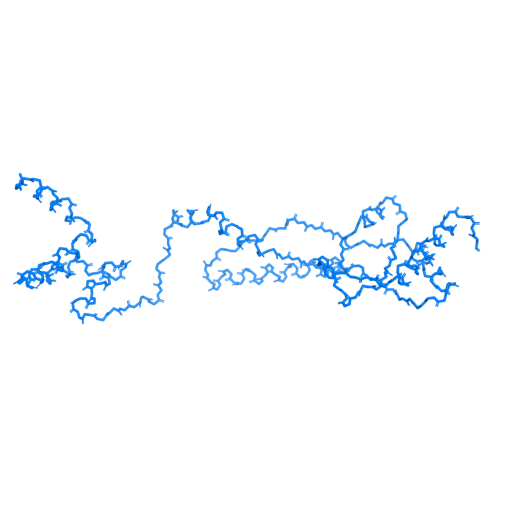ALA A N 1
ATOM 1547 C CA . ALA A 1 205 ? 18.650 3.905 -17.432 1.00 98.75 205 ALA A CA 1
ATOM 1548 C C . ALA A 1 205 ? 19.037 3.386 -18.829 1.00 98.75 205 ALA A C 1
ATOM 1550 O O . ALA A 1 205 ? 18.436 3.796 -19.823 1.00 98.75 205 ALA A O 1
ATOM 1551 N N . ASN A 1 206 ? 19.986 2.449 -18.919 1.00 98.69 206 ASN A N 1
ATOM 1552 C CA . ASN A 1 206 ? 20.365 1.832 -20.194 1.00 98.69 206 ASN A CA 1
ATOM 1553 C C . ASN A 1 206 ? 19.215 1.011 -20.794 1.00 98.69 206 ASN A C 1
ATOM 1555 O O . ASN A 1 206 ? 18.941 1.119 -21.989 1.00 98.69 206 ASN A O 1
ATOM 1559 N N . VAL A 1 207 ? 18.503 0.232 -19.973 1.00 98.69 207 VAL A N 1
ATOM 1560 C CA . VAL A 1 207 ? 17.321 -0.521 -20.423 1.00 98.69 207 VAL A CA 1
ATOM 1561 C C . VAL A 1 207 ? 16.236 0.430 -20.928 1.00 98.69 207 VAL A C 1
ATOM 1563 O O . VAL A 1 207 ? 15.666 0.187 -21.993 1.00 98.69 207 VAL A O 1
ATOM 1566 N N . LEU A 1 208 ? 15.990 1.537 -20.219 1.00 98.56 208 LEU A N 1
ATOM 1567 C CA . LEU A 1 208 ? 15.043 2.567 -20.649 1.00 98.56 208 LEU A CA 1
ATOM 1568 C C . LEU A 1 208 ? 15.432 3.152 -22.008 1.00 98.56 208 LEU A C 1
ATOM 1570 O O . LEU A 1 208 ? 14.595 3.200 -22.908 1.00 98.56 208 LEU A O 1
ATOM 1574 N N . LEU A 1 209 ? 16.697 3.547 -22.173 1.00 98.38 209 LEU A N 1
ATOM 1575 C CA . LEU A 1 209 ? 17.208 4.099 -23.427 1.00 98.38 209 LEU A CA 1
ATOM 1576 C C . LEU A 1 209 ? 16.974 3.139 -24.601 1.00 98.38 209 LEU A C 1
ATOM 1578 O O . LEU A 1 209 ? 16.411 3.536 -25.620 1.00 98.38 209 LEU A O 1
ATOM 1582 N N . HIS A 1 210 ? 17.369 1.875 -24.452 1.00 98.19 210 HIS A N 1
ATOM 1583 C CA . HIS A 1 210 ? 17.229 0.872 -25.508 1.00 98.19 210 HIS A CA 1
ATOM 1584 C C . HIS A 1 210 ? 15.761 0.589 -25.844 1.00 98.19 210 HIS A C 1
ATOM 1586 O O . HIS A 1 210 ? 15.391 0.592 -27.020 1.00 98.19 210 HIS A O 1
ATOM 1592 N N . ALA A 1 211 ? 14.908 0.416 -24.830 1.00 97.75 211 ALA A N 1
ATOM 1593 C CA . ALA A 1 211 ? 13.481 0.194 -25.041 1.00 97.75 211 ALA A CA 1
ATOM 1594 C C . ALA A 1 211 ? 12.828 1.390 -25.753 1.00 97.75 211 ALA A C 1
ATOM 1596 O O . ALA A 1 211 ? 12.053 1.205 -26.690 1.00 97.75 211 ALA A O 1
ATOM 1597 N N . MET A 1 212 ? 13.168 2.624 -25.368 1.00 97.44 212 MET A N 1
ATOM 1598 C CA . MET A 1 212 ? 12.638 3.825 -26.019 1.00 97.44 212 MET A CA 1
ATOM 1599 C C . MET A 1 212 ? 13.100 3.955 -27.474 1.00 97.44 212 MET A C 1
ATOM 1601 O O . MET A 1 212 ? 12.278 4.275 -28.330 1.00 97.44 212 MET A O 1
ATOM 1605 N N . LEU A 1 213 ? 14.375 3.685 -27.774 1.00 97.31 213 LEU A N 1
ATOM 1606 C CA . LEU A 1 213 ? 14.893 3.725 -29.148 1.00 97.31 213 LEU A CA 1
ATOM 1607 C C . LEU A 1 213 ? 14.207 2.692 -30.051 1.00 97.31 213 LEU A C 1
ATOM 1609 O O . LEU A 1 213 ? 13.877 3.008 -31.197 1.00 97.31 213 LEU A O 1
ATOM 1613 N N . GLU A 1 214 ? 13.954 1.489 -29.531 1.00 95.31 214 GLU A N 1
ATOM 1614 C CA . GLU A 1 214 ? 13.201 0.447 -30.237 1.00 95.31 214 GLU A CA 1
ATOM 1615 C C . GLU A 1 214 ? 11.760 0.909 -30.512 1.00 95.31 214 GLU A C 1
ATOM 1617 O O . GLU A 1 214 ? 11.296 0.884 -31.653 1.00 95.31 214 GLU A O 1
ATOM 1622 N N . ARG A 1 215 ? 11.052 1.410 -29.488 1.00 94.25 215 ARG A N 1
ATOM 1623 C CA . ARG A 1 215 ? 9.659 1.874 -29.631 1.00 94.25 215 ARG A CA 1
ATOM 1624 C C . ARG A 1 215 ? 9.519 3.128 -30.492 1.00 94.25 215 ARG A C 1
ATOM 1626 O O . ARG A 1 215 ? 8.467 3.324 -31.095 1.00 94.25 215 ARG A O 1
ATOM 1633 N N . ALA A 1 216 ? 10.567 3.941 -30.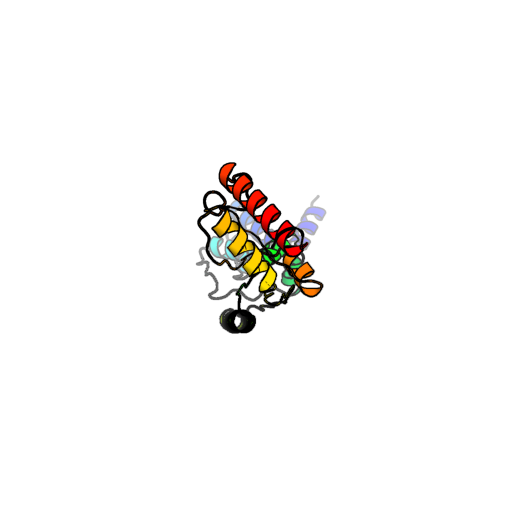589 1.00 95.25 216 ALA A N 1
ATOM 1634 C CA . ALA A 1 216 ? 10.643 5.070 -31.510 1.00 95.25 216 ALA A CA 1
ATOM 1635 C C . ALA A 1 216 ? 10.956 4.653 -32.963 1.00 95.25 216 ALA A C 1
ATOM 1637 O O . ALA A 1 216 ? 10.920 5.499 -33.855 1.00 95.25 216 ALA A O 1
ATOM 1638 N N . GLY A 1 217 ? 11.271 3.376 -33.220 1.00 91.62 217 GLY A N 1
ATOM 1639 C CA . GLY A 1 217 ? 11.613 2.867 -34.552 1.00 91.62 217 GLY A CA 1
ATOM 1640 C C . GLY A 1 217 ? 12.994 3.298 -35.053 1.00 91.62 217 GLY A C 1
ATOM 1641 O O . GLY A 1 217 ? 13.257 3.229 -36.253 1.00 91.62 217 GLY A O 1
ATOM 1642 N N . VAL A 1 218 ? 13.870 3.759 -34.154 1.00 83.56 218 VAL A N 1
ATOM 1643 C CA . VAL A 1 218 ? 15.232 4.216 -34.486 1.00 83.56 218 VAL A CA 1
ATOM 1644 C C . VAL A 1 218 ? 16.178 3.029 -34.679 1.00 83.56 218 VAL A C 1
ATOM 1646 O O . VAL A 1 218 ? 17.119 3.098 -35.467 1.00 83.56 218 VAL A O 1
ATOM 1649 N N . VAL A 1 219 ? 15.906 1.924 -33.987 1.00 69.12 219 VAL A N 1
ATOM 1650 C CA . VAL A 1 219 ? 16.649 0.664 -34.074 1.00 69.12 219 VAL A CA 1
ATOM 1651 C C . VAL A 1 219 ? 15.660 -0.491 -34.252 1.00 69.12 219 VAL A C 1
ATOM 1653 O O . VAL A 1 219 ? 14.529 -0.408 -33.772 1.00 69.12 219 VAL A O 1
ATOM 1656 N N . ARG A 1 220 ? 16.064 -1.526 -34.997 1.00 57.84 220 ARG A N 1
ATOM 1657 C CA . ARG A 1 220 ? 15.284 -2.753 -35.221 1.00 57.84 220 ARG A CA 1
ATOM 1658 C C . ARG A 1 220 ? 15.899 -3.918 -34.471 1.00 57.84 220 ARG A C 1
ATOM 1660 O O . ARG A 1 220 ? 17.147 -4.005 -34.500 1.00 57.84 220 ARG A O 1
#

Mean predicted aligned error: 14.6 Å